Protein AF-A0A323UMF1-F1 (afdb_monomer_lite)

Sequence (231 aa):
MTLTTDDLKVIEGSVRVADLRLAHALGIGKPIEIRKLIHRHRAELANYGQLVGAPAPGKRAVAAEFWLNEQQALVMCVLANCPGSAATHRELTDLFAQHRIALLRECRLIFGRRAAAKLWRQLGLPAVVEDEPAARASRAAPASSDQVKHFLAVSTVRRPGAQVQSSVLYAAYRAWCESTSADVVLTQTMFSLVVANLGFTKRCSSVMFWTGLTLVNHLAAVPTGEAGRLL

Structure (mmCIF, N/CA/C/O backbone):
data_AF-A0A323UMF1-F1
#
_entry.id   AF-A0A323UMF1-F1
#
loop_
_atom_site.group_PDB
_atom_site.id
_atom_site.type_symbol
_atom_site.label_atom_id
_atom_site.label_alt_id
_atom_site.label_comp_id
_atom_site.label_asym_id
_atom_site.label_entity_id
_atom_site.label_seq_id
_atom_site.pdbx_PDB_ins_code
_atom_site.Cartn_x
_atom_site.Cartn_y
_atom_site.Cartn_z
_atom_site.occupancy
_atom_site.B_iso_or_equiv
_atom_site.auth_seq_id
_atom_site.auth_comp_id
_atom_site.auth_asym_id
_atom_site.auth_atom_id
_atom_site.pdbx_PDB_model_num
ATOM 1 N N . MET A 1 1 ? 17.640 10.206 -10.339 1.00 62.06 1 MET A N 1
ATOM 2 C CA . MET A 1 1 ? 16.381 10.919 -10.029 1.00 62.06 1 MET A CA 1
ATOM 3 C C . MET A 1 1 ? 15.376 9.860 -9.622 1.00 62.06 1 MET A C 1
ATOM 5 O O . MET A 1 1 ? 15.258 8.889 -10.357 1.00 62.06 1 MET A O 1
ATOM 9 N N . THR A 1 2 ? 14.752 10.017 -8.460 1.00 84.88 2 THR A N 1
ATOM 10 C CA . THR A 1 2 ? 13.895 9.005 -7.820 1.00 84.88 2 THR A CA 1
ATOM 11 C C . THR A 1 2 ? 12.473 9.061 -8.379 1.00 84.88 2 THR A C 1
ATOM 13 O O . THR A 1 2 ? 11.988 10.151 -8.686 1.00 84.88 2 THR A O 1
ATOM 16 N N . LEU A 1 3 ? 11.827 7.903 -8.528 1.00 91.06 3 LEU A N 1
ATOM 17 C CA . LEU A 1 3 ? 10.421 7.811 -8.942 1.00 91.06 3 LEU A CA 1
ATOM 18 C C . LEU A 1 3 ? 9.485 8.243 -7.801 1.00 91.06 3 LEU A C 1
ATOM 20 O O . LEU A 1 3 ? 9.725 7.903 -6.641 1.00 91.06 3 LEU A O 1
ATOM 24 N N . THR A 1 4 ? 8.406 8.960 -8.120 1.00 91.75 4 THR A N 1
ATOM 25 C CA . THR A 1 4 ? 7.406 9.413 -7.133 1.00 91.75 4 THR A CA 1
ATOM 26 C C . THR A 1 4 ? 5.990 8.992 -7.520 1.00 91.75 4 THR A C 1
ATOM 28 O O . THR A 1 4 ? 5.747 8.478 -8.610 1.00 91.75 4 THR A O 1
ATOM 31 N N . THR A 1 5 ? 5.018 9.196 -6.625 1.00 88.56 5 THR A N 1
ATOM 32 C CA . THR A 1 5 ? 3.606 8.855 -6.884 1.00 88.56 5 THR A CA 1
ATOM 33 C C . THR A 1 5 ? 3.010 9.617 -8.061 1.00 88.56 5 THR A C 1
ATOM 35 O O . THR A 1 5 ? 2.087 9.106 -8.686 1.00 88.56 5 THR A O 1
ATOM 38 N N . ASP A 1 6 ? 3.565 10.780 -8.401 1.00 89.12 6 ASP A N 1
ATOM 39 C CA . ASP A 1 6 ? 3.129 11.595 -9.541 1.00 89.12 6 ASP A CA 1
ATOM 40 C C . ASP A 1 6 ? 3.546 10.983 -10.889 1.00 89.12 6 ASP A C 1
ATOM 42 O O . ASP A 1 6 ? 2.966 11.297 -11.928 1.00 89.12 6 ASP A O 1
ATOM 46 N N . ASP A 1 7 ? 4.522 10.067 -10.877 1.00 91.25 7 ASP A N 1
ATOM 47 C CA . ASP A 1 7 ? 4.9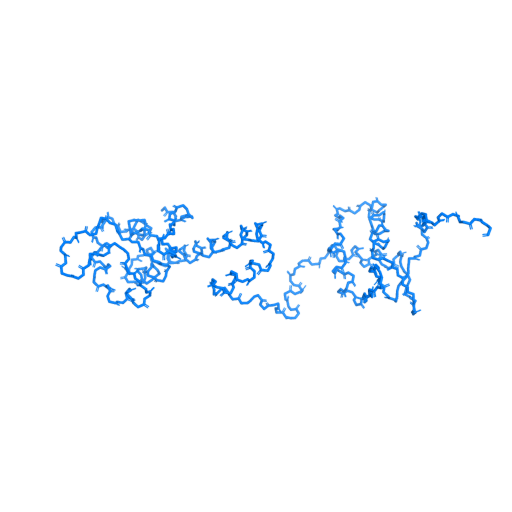33 9.296 -12.054 1.00 91.25 7 ASP A CA 1
ATOM 48 C C . ASP A 1 7 ? 3.964 8.139 -12.373 1.00 91.25 7 ASP A C 1
ATOM 50 O O . ASP A 1 7 ? 4.101 7.478 -13.409 1.00 91.25 7 ASP A O 1
ATOM 54 N N . LEU A 1 8 ? 2.985 7.880 -11.497 1.00 92.38 8 LEU A N 1
ATOM 55 C CA . LEU A 1 8 ? 1.991 6.826 -11.663 1.00 92.38 8 LEU A CA 1
ATOM 56 C C . LEU A 1 8 ? 0.686 7.367 -12.251 1.00 92.38 8 LEU A C 1
ATOM 58 O O . LEU A 1 8 ? 0.181 8.417 -11.858 1.00 92.38 8 LEU A O 1
ATOM 62 N N . LYS A 1 9 ? 0.074 6.595 -13.152 1.00 90.38 9 LYS A N 1
ATOM 63 C CA . LYS A 1 9 ? -1.266 6.870 -13.684 1.00 90.38 9 LYS A CA 1
ATOM 64 C C . LYS A 1 9 ? -2.147 5.637 -13.643 1.00 90.38 9 LYS A C 1
ATOM 66 O O . LYS A 1 9 ? -1.690 4.525 -13.890 1.00 90.38 9 LYS A O 1
ATOM 71 N N . VAL A 1 10 ? -3.435 5.845 -13.387 1.00 87.19 10 VAL A N 1
ATOM 72 C CA . VAL A 1 10 ? -4.446 4.795 -13.529 1.00 87.19 10 VAL A CA 1
ATOM 73 C C . VAL A 1 10 ? -4.899 4.758 -14.984 1.00 87.19 10 VAL A C 1
ATOM 75 O O . VAL A 1 10 ? -5.486 5.716 -15.480 1.00 87.19 10 VAL A O 1
ATOM 78 N N . ILE A 1 11 ? -4.622 3.653 -15.673 1.00 85.00 11 ILE A N 1
ATOM 79 C CA . ILE A 1 11 ? -5.006 3.429 -17.070 1.00 85.00 11 ILE A CA 1
ATOM 80 C C . ILE A 1 11 ? -5.625 2.038 -17.172 1.00 85.00 11 ILE A C 1
ATOM 82 O O . ILE A 1 11 ? -5.022 1.052 -16.742 1.00 85.00 11 ILE A O 1
ATOM 86 N N . GLU A 1 12 ? -6.838 1.969 -17.728 1.00 82.56 12 GLU A N 1
ATOM 87 C CA . GLU A 1 12 ? -7.623 0.728 -17.840 1.00 82.56 12 GLU A CA 1
ATOM 88 C C . GLU A 1 12 ? -7.758 -0.001 -16.485 1.00 82.56 12 GLU A C 1
ATOM 90 O O . GLU A 1 12 ? -7.605 -1.214 -16.377 1.00 82.56 12 GLU A O 1
ATOM 95 N N . GLY A 1 13 ? -7.984 0.765 -15.411 1.00 79.31 13 GLY A N 1
ATOM 96 C CA . GLY A 1 13 ? -8.174 0.230 -14.057 1.00 79.31 13 GLY A CA 1
ATOM 97 C C . GLY A 1 13 ? -6.904 -0.284 -13.370 1.00 79.31 13 GLY A C 1
ATOM 98 O O . GLY A 1 13 ? -6.987 -0.771 -12.247 1.00 79.31 13 GLY A O 1
ATOM 99 N N . SER A 1 14 ? -5.734 -0.157 -14.002 1.00 86.50 14 SER A N 1
ATOM 100 C CA . SER A 1 14 ? -4.443 -0.544 -13.426 1.00 86.50 14 SER A CA 1
ATOM 101 C C . SER A 1 14 ? -3.540 0.667 -13.237 1.00 86.50 14 SER A C 1
ATOM 103 O O . SER A 1 14 ? -3.479 1.548 -14.093 1.00 86.50 14 SER A O 1
ATOM 105 N N . VAL A 1 15 ? -2.807 0.696 -12.128 1.00 91.94 15 VAL A N 1
ATOM 106 C CA . VAL A 1 15 ? -1.765 1.699 -11.878 1.00 91.94 15 VAL A CA 1
ATOM 107 C C . VAL A 1 15 ? -0.552 1.357 -12.738 1.00 91.94 15 VAL A C 1
ATOM 109 O O . VAL A 1 15 ? -0.133 0.198 -12.785 1.00 91.94 15 VAL A O 1
ATOM 112 N N . ARG A 1 16 ? -0.011 2.346 -13.448 1.00 94.88 16 ARG A N 1
ATOM 113 C CA . ARG A 1 16 ? 1.064 2.166 -14.424 1.00 94.88 16 ARG A CA 1
ATOM 114 C C . ARG A 1 16 ? 2.083 3.295 -14.367 1.00 94.88 16 ARG A C 1
ATOM 116 O O . ARG A 1 16 ? 1.733 4.426 -14.045 1.00 94.88 16 ARG A O 1
ATOM 123 N N . VAL A 1 17 ? 3.316 2.983 -14.750 1.00 95.69 17 VAL A N 1
ATOM 124 C CA . VAL A 1 17 ? 4.426 3.927 -14.931 1.00 95.69 17 VAL A CA 1
ATOM 125 C C . VAL A 1 17 ? 4.804 4.012 -16.412 1.00 95.69 17 VAL A C 1
ATOM 127 O O . VAL A 1 17 ? 4.742 3.013 -17.136 1.00 95.69 17 VAL A O 1
ATOM 130 N N . ALA A 1 18 ? 5.181 5.203 -16.871 1.00 94.00 18 ALA A N 1
ATOM 131 C CA . ALA A 1 18 ? 5.648 5.417 -18.238 1.00 94.00 18 ALA A CA 1
ATOM 132 C C . ALA A 1 18 ? 7.025 4.774 -18.476 1.00 94.00 18 ALA A C 1
ATOM 134 O O . ALA A 1 18 ? 7.923 4.866 -17.632 1.00 94.00 18 ALA A O 1
ATOM 135 N N . ASP A 1 19 ? 7.228 4.196 -19.662 1.00 94.31 19 ASP A N 1
ATOM 136 C CA . ASP A 1 19 ? 8.509 3.612 -20.071 1.00 94.31 19 ASP A CA 1
ATOM 137 C C . ASP A 1 19 ? 9.658 4.617 -19.986 1.00 94.31 19 ASP A C 1
ATOM 139 O O . ASP A 1 19 ? 10.724 4.289 -19.483 1.00 94.31 19 ASP A O 1
ATOM 143 N N . LEU A 1 20 ? 9.456 5.865 -20.402 1.00 92.50 20 LEU A N 1
ATOM 144 C CA . LEU A 1 20 ? 10.524 6.868 -20.363 1.00 92.50 20 LEU A CA 1
ATOM 145 C C . LEU A 1 20 ? 10.936 7.255 -18.938 1.00 92.50 20 LEU A C 1
ATOM 147 O O . LEU A 1 20 ? 12.115 7.511 -18.686 1.00 92.50 20 LEU A O 1
ATOM 151 N N . ARG A 1 21 ? 9.990 7.258 -17.992 1.00 94.38 21 ARG A N 1
ATOM 152 C CA . ARG A 1 21 ? 10.292 7.496 -16.573 1.00 94.38 21 ARG A CA 1
ATOM 153 C C . ARG A 1 21 ? 11.066 6.324 -15.984 1.00 94.38 21 ARG A C 1
ATOM 155 O O . ARG A 1 21 ? 12.082 6.540 -15.324 1.00 94.38 21 ARG A O 1
ATOM 162 N N . LEU A 1 22 ? 10.661 5.099 -16.318 1.00 94.94 22 LEU A N 1
ATOM 163 C CA . LEU A 1 22 ? 11.396 3.893 -15.949 1.00 94.94 22 LEU A CA 1
ATOM 164 C C . LEU A 1 22 ? 12.813 3.874 -16.547 1.00 94.94 22 LEU A C 1
ATOM 166 O O . LEU A 1 22 ? 13.775 3.599 -15.838 1.00 94.94 22 LEU A O 1
ATOM 170 N N . ALA A 1 23 ? 12.966 4.221 -17.826 1.00 93.88 23 ALA A N 1
ATOM 171 C CA . ALA A 1 23 ? 14.261 4.290 -18.502 1.00 93.88 23 ALA A CA 1
ATOM 172 C C . ALA A 1 23 ? 15.212 5.267 -17.814 1.00 93.88 23 ALA A C 1
ATOM 174 O O . ALA A 1 23 ? 16.368 4.932 -17.566 1.00 93.88 23 ALA A O 1
ATOM 175 N N . HIS A 1 24 ? 14.711 6.452 -17.467 1.00 92.94 24 HIS A N 1
ATOM 176 C CA . HIS A 1 24 ? 15.490 7.446 -16.745 1.00 92.94 24 HIS A CA 1
ATOM 177 C C . HIS A 1 24 ? 15.933 6.930 -15.367 1.00 92.94 24 HIS A C 1
ATOM 179 O O . HIS A 1 24 ? 17.090 7.113 -14.992 1.00 92.94 24 HIS A O 1
ATOM 185 N N . ALA A 1 25 ? 15.047 6.252 -14.628 1.00 93.38 25 ALA A N 1
ATOM 186 C CA . ALA A 1 25 ? 15.379 5.650 -13.334 1.00 93.38 25 ALA A CA 1
ATOM 187 C C . ALA A 1 25 ? 16.432 4.531 -13.457 1.00 93.38 25 ALA A C 1
ATOM 189 O O . ALA A 1 25 ? 17.336 4.447 -12.631 1.00 93.38 25 ALA A O 1
ATOM 190 N N . LEU A 1 26 ? 16.370 3.736 -14.530 1.00 93.38 26 LEU A N 1
ATOM 191 C CA . LEU A 1 26 ? 17.347 2.690 -14.855 1.00 93.38 26 LEU A CA 1
ATOM 192 C C . LEU A 1 26 ? 18.679 3.233 -15.408 1.00 93.38 26 LEU A C 1
ATOM 194 O O . LEU A 1 26 ? 19.610 2.459 -15.630 1.00 93.38 26 LEU A O 1
ATOM 198 N N . GLY A 1 27 ? 18.787 4.539 -15.674 1.00 92.50 27 GLY A N 1
ATOM 199 C CA . GLY A 1 27 ? 19.967 5.139 -16.305 1.00 92.50 27 GLY A CA 1
ATOM 200 C C . GLY A 1 27 ? 20.109 4.820 -17.800 1.00 92.50 27 GLY A C 1
ATOM 201 O O . GLY A 1 27 ? 21.198 4.927 -18.362 1.00 92.50 27 GLY A O 1
ATOM 202 N N . ILE A 1 28 ? 19.023 4.424 -18.467 1.00 90.94 28 ILE A N 1
ATOM 203 C CA . ILE A 1 28 ? 19.000 4.173 -19.910 1.00 90.94 28 ILE A CA 1
ATOM 204 C C . ILE A 1 28 ? 18.953 5.520 -20.638 1.00 90.94 28 ILE A C 1
ATOM 206 O O . ILE A 1 28 ? 17.940 6.215 -20.635 1.00 90.94 28 ILE A O 1
ATOM 210 N N . GLY A 1 29 ? 20.056 5.883 -21.296 1.00 83.94 29 GLY A N 1
ATOM 211 C CA . GLY A 1 29 ? 20.216 7.214 -21.891 1.00 83.94 29 GLY A CA 1
ATOM 212 C C . GLY A 1 29 ? 19.370 7.492 -23.139 1.00 83.94 29 GLY A C 1
ATOM 213 O O . GLY A 1 29 ? 19.082 8.649 -23.432 1.00 83.94 29 GLY A O 1
ATOM 214 N N . LYS A 1 30 ? 18.962 6.465 -23.898 1.00 87.94 30 LYS A N 1
ATOM 215 C CA . LYS A 1 30 ? 18.187 6.636 -25.140 1.00 87.94 30 LYS A CA 1
ATOM 216 C C . LYS A 1 30 ? 16.803 5.984 -25.018 1.00 87.94 30 LYS A C 1
ATOM 218 O O . LYS A 1 30 ? 16.746 4.768 -24.837 1.00 87.94 30 LYS A O 1
ATOM 223 N N . PRO A 1 31 ? 15.697 6.724 -25.244 1.00 85.88 31 PRO A N 1
ATOM 224 C CA . PRO A 1 31 ? 14.326 6.194 -25.233 1.00 85.88 31 PRO A CA 1
ATOM 225 C C . PRO A 1 31 ? 14.110 4.925 -26.065 1.00 85.88 31 PRO A C 1
ATOM 227 O O . PRO A 1 31 ? 13.334 4.045 -25.703 1.00 85.88 31 PRO A O 1
ATOM 230 N N . ILE A 1 32 ? 14.811 4.807 -27.194 1.00 88.31 32 ILE A N 1
ATOM 231 C CA . ILE A 1 32 ? 14.663 3.658 -28.088 1.00 88.31 32 ILE A CA 1
ATOM 232 C C . ILE A 1 32 ? 15.145 2.347 -27.456 1.00 88.31 32 ILE A C 1
ATOM 234 O O . ILE A 1 32 ? 14.627 1.289 -27.800 1.00 88.31 32 ILE A O 1
ATOM 238 N N . GLU A 1 33 ? 16.100 2.396 -26.526 1.00 91.88 33 GLU A N 1
ATOM 239 C CA . GLU A 1 33 ? 16.682 1.196 -25.920 1.00 91.88 33 GLU A CA 1
ATOM 240 C C . GLU A 1 33 ? 15.690 0.504 -24.983 1.00 91.88 33 GLU A C 1
ATOM 242 O O . GLU A 1 33 ? 15.499 -0.708 -25.092 1.00 91.88 33 GLU A O 1
ATOM 247 N N . ILE A 1 34 ? 14.952 1.260 -24.156 1.00 92.31 34 ILE A N 1
ATOM 248 C CA . ILE A 1 34 ? 13.894 0.649 -23.339 1.00 92.31 34 ILE A CA 1
ATOM 249 C C . ILE A 1 34 ? 12.766 0.087 -24.207 1.00 92.31 34 ILE A C 1
ATOM 251 O O . ILE A 1 34 ? 12.255 -0.994 -23.933 1.00 92.31 34 ILE A O 1
ATOM 255 N N . ARG A 1 35 ? 12.415 0.759 -25.307 1.00 92.31 35 ARG A N 1
ATOM 256 C CA . ARG A 1 35 ? 11.352 0.288 -26.207 1.00 92.31 35 ARG A CA 1
ATOM 257 C C . ARG A 1 35 ? 11.755 -0.973 -26.954 1.00 92.31 35 ARG A C 1
ATOM 259 O O . ARG A 1 35 ? 10.944 -1.886 -27.071 1.00 92.31 35 ARG A O 1
ATOM 266 N N . LYS A 1 36 ? 13.007 -1.067 -27.415 1.00 92.12 36 LYS A N 1
ATOM 267 C CA . LYS A 1 36 ? 13.563 -2.310 -27.972 1.00 92.12 36 LYS A CA 1
ATOM 268 C C . LYS A 1 36 ? 13.471 -3.447 -26.959 1.00 92.12 36 LYS A C 1
ATOM 270 O O . LYS A 1 36 ? 13.072 -4.546 -27.335 1.00 92.12 36 LYS A O 1
ATOM 275 N N . LEU A 1 37 ? 13.796 -3.179 -25.695 1.00 93.94 37 LEU A N 1
ATOM 276 C CA . LEU A 1 37 ? 13.719 -4.170 -24.626 1.00 93.94 37 LEU A CA 1
ATOM 277 C C . LEU A 1 37 ? 12.267 -4.618 -24.370 1.00 93.94 37 LEU A C 1
ATOM 279 O O . LEU A 1 37 ? 11.998 -5.817 -24.365 1.00 93.94 37 LEU A O 1
ATOM 283 N N . ILE A 1 38 ? 11.317 -3.680 -24.286 1.00 93.75 38 ILE A N 1
ATOM 284 C CA . ILE A 1 38 ? 9.876 -3.975 -24.164 1.00 93.75 38 ILE A CA 1
ATOM 285 C C . ILE A 1 38 ? 9.392 -4.822 -25.346 1.00 93.75 38 ILE A C 1
ATOM 287 O O . ILE A 1 38 ? 8.693 -5.815 -25.159 1.00 93.75 38 ILE A O 1
ATOM 291 N N . HIS A 1 39 ? 9.767 -4.459 -26.574 1.00 92.12 39 HIS A N 1
ATOM 292 C CA . HIS A 1 39 ? 9.386 -5.216 -27.763 1.00 92.12 39 HIS A CA 1
ATOM 293 C C . HIS A 1 39 ? 9.976 -6.627 -27.765 1.00 92.12 39 HIS A C 1
ATOM 295 O O . HIS A 1 39 ? 9.255 -7.580 -28.062 1.00 92.12 39 HIS A O 1
ATOM 301 N N . ARG A 1 40 ? 11.255 -6.768 -27.398 1.00 94.31 40 ARG A N 1
ATOM 302 C CA . ARG A 1 40 ? 11.951 -8.057 -27.305 1.00 94.31 40 ARG A CA 1
ATOM 303 C C . ARG A 1 40 ? 11.275 -9.000 -26.310 1.00 94.31 40 ARG A C 1
ATOM 305 O O . ARG A 1 40 ? 11.163 -10.186 -26.596 1.00 94.31 40 ARG A O 1
ATOM 312 N N . HIS A 1 41 ? 10.790 -8.471 -25.189 1.00 95.06 41 HIS A N 1
ATOM 313 C CA . HIS A 1 41 ? 10.172 -9.246 -24.108 1.00 95.06 41 HIS A CA 1
ATOM 314 C C . HIS A 1 41 ? 8.644 -9.119 -24.057 1.00 95.06 41 HIS A C 1
ATOM 316 O O . HIS A 1 41 ? 8.014 -9.431 -23.050 1.00 95.06 41 HIS A O 1
ATOM 322 N N . ARG A 1 42 ? 8.003 -8.705 -25.158 1.00 92.19 42 ARG A N 1
ATOM 323 C CA . ARG A 1 42 ? 6.552 -8.460 -25.196 1.00 92.19 42 ARG A CA 1
ATOM 324 C C . ARG A 1 42 ? 5.720 -9.673 -24.775 1.00 92.19 42 ARG A C 1
ATOM 326 O O . ARG A 1 42 ? 4.704 -9.497 -24.110 1.00 92.19 42 ARG A O 1
ATOM 333 N N . ALA A 1 43 ? 6.126 -10.874 -25.186 1.00 91.62 43 ALA A N 1
ATOM 334 C CA . ALA A 1 43 ? 5.421 -12.109 -24.843 1.00 91.62 43 ALA A CA 1
ATOM 335 C C . ALA A 1 43 ? 5.441 -12.374 -23.329 1.00 91.62 43 ALA A C 1
ATOM 337 O O . ALA A 1 43 ? 4.418 -12.726 -22.756 1.00 91.62 43 ALA A O 1
ATOM 338 N N . GLU A 1 44 ? 6.578 -12.132 -22.678 1.00 94.75 44 GLU A N 1
ATOM 339 C CA . GLU A 1 44 ? 6.734 -12.267 -21.230 1.00 94.75 44 GLU A CA 1
ATOM 340 C C . GLU A 1 44 ? 5.917 -11.209 -20.479 1.00 94.75 44 GLU A C 1
ATOM 342 O O . GLU A 1 44 ? 5.153 -11.538 -19.576 1.00 94.75 44 GLU A O 1
ATOM 347 N N . LEU A 1 45 ? 5.984 -9.946 -20.913 1.00 94.12 45 LEU A N 1
ATOM 348 C CA . LEU A 1 45 ? 5.225 -8.846 -20.308 1.00 94.12 45 LEU A CA 1
ATOM 349 C C . LEU A 1 45 ? 3.703 -9.041 -20.402 1.00 94.12 45 LEU A C 1
ATOM 351 O O . LEU A 1 45 ? 2.970 -8.581 -19.524 1.00 94.12 45 LEU A O 1
ATOM 355 N N . ALA A 1 46 ? 3.226 -9.721 -21.448 1.00 91.38 46 ALA A N 1
ATOM 356 C CA . ALA A 1 46 ? 1.809 -10.024 -21.635 1.00 91.38 46 ALA A CA 1
ATOM 357 C C . ALA A 1 46 ? 1.262 -11.023 -20.598 1.00 91.38 46 ALA A C 1
ATOM 359 O O . ALA A 1 46 ? 0.065 -10.993 -20.311 1.00 91.38 46 ALA A O 1
ATOM 360 N N . ASN A 1 47 ? 2.118 -11.849 -19.980 1.00 94.44 47 ASN A N 1
ATOM 361 C CA . ASN A 1 47 ? 1.713 -12.763 -18.902 1.00 94.44 47 ASN A CA 1
ATOM 362 C C . ASN A 1 47 ? 1.252 -12.017 -17.640 1.00 94.44 47 ASN A C 1
ATOM 364 O O . ASN A 1 47 ? 0.519 -12.570 -16.826 1.00 94.44 47 ASN A O 1
ATOM 368 N N . TYR A 1 48 ? 1.646 -10.750 -17.498 1.00 93.00 48 TYR A N 1
ATOM 369 C CA . TYR A 1 48 ? 1.284 -9.878 -16.380 1.00 93.00 48 TYR A CA 1
ATOM 370 C C . TYR A 1 48 ? 0.132 -8.921 -16.721 1.00 93.00 48 TYR A C 1
ATOM 372 O O . TYR A 1 48 ? -0.120 -7.956 -16.001 1.00 93.00 48 TYR A O 1
ATOM 380 N N . GLY A 1 49 ? -0.560 -9.154 -17.840 1.00 89.56 49 GLY A N 1
ATOM 381 C CA . GLY A 1 49 ? -1.703 -8.367 -18.297 1.00 89.56 49 GLY A CA 1
ATOM 382 C C . GLY A 1 49 ? -1.438 -7.574 -19.577 1.00 89.56 49 GLY A C 1
ATOM 383 O O . GLY A 1 49 ? -0.374 -7.641 -20.192 1.00 89.56 49 GLY A O 1
ATOM 384 N N . GLN A 1 50 ? -2.440 -6.800 -19.999 1.00 87.50 50 GLN A N 1
ATOM 385 C CA . GLN A 1 50 ? -2.393 -6.046 -21.252 1.00 87.50 50 GLN A CA 1
ATOM 386 C C . GLN A 1 50 ? -1.258 -5.009 -21.247 1.00 87.50 50 GLN A C 1
ATOM 388 O O . GLN A 1 50 ? -1.156 -4.169 -20.343 1.00 87.50 50 GLN A O 1
ATOM 393 N N . LEU A 1 51 ? -0.415 -5.057 -22.282 1.00 88.25 51 LEU A N 1
ATOM 394 C CA . LEU A 1 51 ? 0.638 -4.074 -22.527 1.00 88.25 51 LEU A CA 1
ATOM 395 C C . LEU A 1 51 ? 0.045 -2.841 -23.221 1.00 88.25 51 LEU A C 1
ATOM 397 O O . LEU A 1 51 ? -0.267 -2.877 -24.414 1.00 88.25 51 LEU A O 1
ATOM 401 N N . VAL A 1 52 ? -0.093 -1.749 -22.473 1.00 87.69 52 VAL A N 1
ATOM 402 C CA . VAL A 1 52 ? -0.660 -0.490 -22.971 1.00 87.69 52 VAL A CA 1
ATOM 403 C C . VAL A 1 52 ? 0.400 0.301 -23.734 1.00 87.69 52 VAL A C 1
ATOM 405 O O . VAL A 1 52 ? 1.545 0.415 -23.298 1.00 87.69 52 V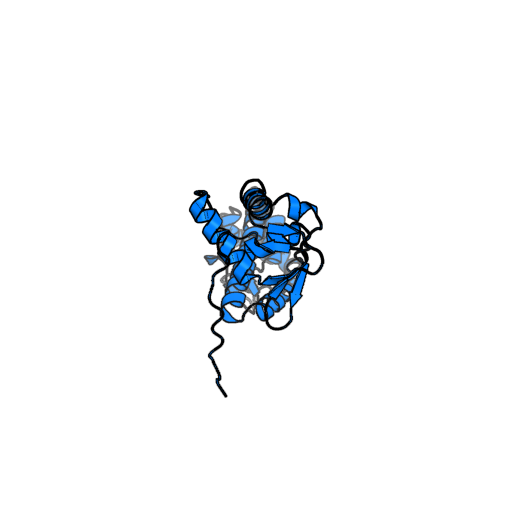AL A O 1
ATOM 408 N N . GLY A 1 53 ? 0.004 0.844 -24.886 1.00 79.94 53 GLY A N 1
ATOM 409 C CA . GLY A 1 53 ? 0.886 1.547 -25.820 1.00 79.94 53 GLY A CA 1
ATOM 410 C C . GLY A 1 53 ? 1.326 0.690 -27.007 1.00 79.94 53 GLY A C 1
ATOM 411 O O . GLY A 1 53 ? 1.741 1.235 -28.022 1.00 79.94 53 GLY A O 1
ATOM 412 N N . ALA A 1 54 ? 1.169 -0.637 -26.958 1.00 63.31 54 ALA A N 1
ATOM 413 C CA . ALA A 1 54 ? 1.480 -1.487 -28.106 1.00 63.31 54 ALA A CA 1
ATOM 414 C C . ALA A 1 54 ? 0.453 -1.298 -29.246 1.00 63.31 54 ALA A C 1
ATOM 416 O O . ALA A 1 54 ? -0.751 -1.295 -28.976 1.00 63.31 54 ALA A O 1
ATOM 417 N N . PRO A 1 55 ? 0.879 -1.207 -30.522 1.00 61.22 55 PRO A N 1
ATOM 418 C CA . PRO A 1 55 ? -0.055 -1.267 -31.641 1.00 61.22 55 PRO A CA 1
ATOM 419 C C . PRO A 1 55 ? -0.827 -2.592 -31.641 1.00 61.22 55 PRO A C 1
ATOM 421 O O . PRO A 1 55 ? -0.298 -3.643 -31.262 1.00 61.22 55 PRO A O 1
ATOM 424 N N . ALA A 1 56 ? -2.074 -2.547 -32.117 1.00 56.41 56 ALA A N 1
ATOM 425 C CA . ALA A 1 56 ? -2.858 -3.751 -32.368 1.00 56.41 56 ALA A CA 1
ATOM 426 C C . ALA A 1 56 ? -2.147 -4.664 -33.395 1.00 56.41 56 ALA A C 1
ATOM 428 O O . ALA A 1 56 ? -1.457 -4.150 -34.285 1.00 56.41 56 ALA A O 1
ATOM 429 N N . PRO A 1 57 ? -2.319 -6.000 -33.316 1.00 51.28 57 PRO A N 1
ATOM 430 C CA . PRO A 1 57 ? -1.756 -6.929 -34.294 1.00 51.28 57 PRO A CA 1
ATOM 431 C C . PRO A 1 57 ? -2.104 -6.509 -35.732 1.00 51.28 57 PRO A C 1
ATOM 433 O O . PRO A 1 57 ? -3.256 -6.206 -36.028 1.00 51.28 57 PRO A O 1
ATOM 436 N N . GLY A 1 58 ? -1.105 -6.449 -36.618 1.00 54.41 58 GLY A N 1
ATOM 437 C CA . GLY A 1 58 ? -1.288 -6.054 -38.023 1.00 54.41 58 GLY A CA 1
ATOM 438 C C . GLY A 1 58 ? -1.276 -4.544 -38.304 1.00 54.41 58 GLY A C 1
ATOM 439 O O . GLY A 1 58 ? -1.278 -4.156 -39.470 1.00 54.41 58 GLY A O 1
ATOM 440 N N . LYS A 1 59 ? -1.202 -3.674 -37.285 1.00 54.16 59 LYS A N 1
ATOM 441 C CA . LYS A 1 59 ? -1.015 -2.226 -37.477 1.00 54.16 59 LYS A CA 1
ATOM 442 C C . LYS A 1 59 ? 0.441 -1.821 -37.232 1.00 54.16 59 LYS A C 1
ATOM 444 O O . LYS A 1 59 ? 1.012 -2.121 -36.187 1.00 54.16 59 LYS A O 1
ATOM 449 N N . ARG A 1 60 ? 1.038 -1.072 -38.167 1.00 54.69 60 ARG A N 1
ATOM 450 C CA . ARG A 1 60 ? 2.264 -0.303 -37.899 1.00 54.69 60 ARG A CA 1
ATOM 451 C C . ARG A 1 60 ? 1.870 0.975 -37.163 1.00 54.69 60 ARG A C 1
ATOM 453 O O . ARG A 1 60 ? 1.414 1.925 -37.785 1.00 54.69 60 ARG A O 1
ATOM 460 N N . ALA A 1 61 ? 2.067 1.004 -35.853 1.00 55.47 61 ALA A N 1
ATOM 461 C CA . ALA A 1 61 ? 2.227 2.258 -35.131 1.00 55.47 61 ALA A CA 1
ATOM 462 C C . ALA A 1 61 ? 3.458 2.140 -34.238 1.00 55.47 61 ALA A C 1
ATOM 464 O O . ALA A 1 61 ? 3.661 1.121 -33.577 1.00 55.47 61 ALA A O 1
ATOM 465 N N . VAL A 1 62 ? 4.291 3.175 -34.233 1.00 55.75 62 VAL A N 1
ATOM 466 C CA . VAL A 1 62 ? 5.283 3.337 -33.175 1.00 55.75 62 VAL A CA 1
ATOM 467 C C . VAL A 1 62 ? 4.489 3.790 -31.959 1.00 55.75 62 VAL A C 1
ATOM 469 O O . VAL A 1 62 ? 3.859 4.844 -32.007 1.00 55.75 62 VAL A O 1
ATOM 472 N N . ALA A 1 63 ? 4.458 2.980 -30.904 1.00 59.38 63 ALA A N 1
ATOM 473 C CA . ALA A 1 63 ? 3.927 3.407 -29.617 1.00 59.38 63 ALA A CA 1
ATOM 474 C C . ALA A 1 63 ? 4.544 4.767 -29.259 1.00 59.38 63 ALA A C 1
ATOM 476 O O . ALA A 1 63 ? 5.771 4.871 -29.155 1.00 59.38 63 ALA A O 1
ATOM 477 N N . ALA A 1 64 ? 3.723 5.810 -29.106 1.00 67.56 64 ALA A N 1
ATOM 478 C CA . ALA A 1 64 ? 4.228 7.111 -28.672 1.00 67.56 64 ALA A CA 1
ATOM 479 C C . ALA A 1 64 ? 4.839 7.003 -27.266 1.00 67.56 64 ALA A C 1
ATOM 481 O O . ALA A 1 64 ? 5.846 7.652 -26.985 1.00 67.56 64 ALA A O 1
ATOM 482 N N . GLU A 1 65 ? 4.280 6.119 -26.433 1.00 84.62 65 GLU A N 1
ATOM 483 C CA . GLU A 1 65 ? 4.670 5.853 -25.051 1.00 84.62 65 GLU A CA 1
ATOM 484 C C . GLU A 1 65 ? 4.115 4.487 -24.611 1.00 84.62 65 GLU A C 1
ATOM 486 O O . GLU A 1 65 ? 3.002 4.119 -25.005 1.00 84.62 65 GLU A O 1
ATOM 491 N N . PHE A 1 66 ? 4.872 3.731 -23.812 1.00 92.38 66 PHE A N 1
ATOM 492 C CA . PHE A 1 66 ? 4.381 2.503 -23.175 1.00 92.38 66 PHE A CA 1
ATOM 493 C C . PHE A 1 66 ? 4.052 2.764 -21.709 1.00 92.38 66 PHE A C 1
ATOM 495 O O . PHE A 1 66 ? 4.792 3.459 -21.016 1.00 92.38 66 PHE A O 1
ATOM 502 N N . TRP A 1 67 ? 2.978 2.141 -21.227 1.00 94.31 67 TRP A N 1
ATOM 503 C CA . TRP A 1 67 ? 2.548 2.234 -19.834 1.00 94.31 67 TRP A CA 1
ATOM 504 C C . TRP A 1 67 ? 2.563 0.849 -19.189 1.00 94.31 67 TRP A C 1
ATOM 506 O O . TRP A 1 67 ? 1.758 -0.028 -19.522 1.00 94.31 67 TRP A O 1
ATOM 516 N N . LEU A 1 68 ? 3.492 0.655 -18.259 1.00 95.69 68 LEU A N 1
ATOM 517 C CA . LEU A 1 68 ? 3.784 -0.629 -17.630 1.00 95.69 68 LEU A CA 1
ATOM 518 C C . LEU A 1 68 ? 3.116 -0.700 -16.261 1.00 95.69 68 LEU A C 1
ATOM 520 O O . LEU A 1 68 ? 3.247 0.230 -15.468 1.00 95.69 68 LEU A O 1
ATOM 524 N N . ASN A 1 69 ? 2.406 -1.790 -15.974 1.00 95.69 69 ASN A N 1
ATOM 525 C CA . ASN A 1 69 ? 1.946 -2.052 -14.608 1.00 95.69 69 ASN A CA 1
ATOM 526 C C . ASN A 1 69 ? 3.127 -2.427 -13.687 1.00 95.69 69 ASN A C 1
ATOM 528 O O . ASN A 1 69 ? 4.261 -2.551 -14.148 1.00 95.69 69 ASN A O 1
ATOM 532 N N . GLU A 1 70 ? 2.863 -2.609 -12.390 1.00 95.56 70 GLU A N 1
ATOM 533 C CA . GLU A 1 70 ? 3.892 -2.946 -11.393 1.00 95.56 70 GLU A CA 1
ATOM 534 C C . GLU A 1 70 ? 4.739 -4.152 -11.814 1.00 95.56 70 GLU A C 1
ATOM 536 O O . GLU A 1 70 ? 5.953 -4.040 -11.942 1.00 95.56 70 GLU A O 1
ATOM 541 N N . GLN A 1 71 ? 4.105 -5.290 -12.100 1.00 96.12 71 GLN A N 1
ATOM 542 C CA . GLN A 1 71 ? 4.812 -6.528 -12.433 1.00 96.12 71 GLN A CA 1
ATOM 543 C C . GLN A 1 71 ? 5.631 -6.393 -13.720 1.00 96.12 71 GLN A C 1
ATOM 545 O O . GLN A 1 71 ? 6.786 -6.808 -13.762 1.00 96.12 71 GLN A O 1
ATOM 550 N N . GLN A 1 72 ? 5.071 -5.747 -14.744 1.00 97.19 72 GLN A N 1
ATOM 551 C CA . GLN A 1 72 ? 5.776 -5.450 -15.989 1.00 97.19 72 GLN A CA 1
ATOM 552 C C . GLN A 1 72 ? 7.006 -4.570 -15.732 1.00 97.19 72 GLN A C 1
ATOM 554 O O . GLN A 1 72 ? 8.086 -4.883 -16.220 1.00 97.19 72 GLN A O 1
ATOM 559 N N . ALA A 1 73 ? 6.874 -3.499 -14.946 1.00 97.25 73 ALA A N 1
ATOM 560 C CA . ALA A 1 73 ? 7.982 -2.601 -14.629 1.00 97.25 73 ALA A CA 1
ATOM 561 C C . ALA A 1 73 ? 9.089 -3.303 -13.820 1.00 97.25 73 ALA A C 1
ATOM 563 O O . ALA A 1 73 ? 10.269 -3.119 -14.116 1.00 97.25 73 ALA A O 1
ATOM 564 N N . LEU A 1 74 ? 8.726 -4.151 -12.852 1.00 96.88 74 LEU A N 1
ATOM 565 C CA . LEU A 1 74 ? 9.686 -4.933 -12.065 1.00 96.88 74 LEU A CA 1
ATOM 566 C C . LEU A 1 74 ? 10.452 -5.941 -12.931 1.00 96.88 74 LEU A C 1
ATOM 568 O O . LEU A 1 74 ? 11.675 -6.035 -12.827 1.00 96.88 74 LEU A O 1
ATOM 572 N N . VAL A 1 75 ? 9.763 -6.637 -13.840 1.00 97.06 75 VAL A N 1
ATOM 573 C CA . VAL A 1 75 ? 10.401 -7.535 -14.815 1.00 97.06 75 VAL A CA 1
ATOM 574 C C . VAL A 1 75 ? 11.343 -6.759 -15.733 1.00 97.06 75 VAL A C 1
ATOM 576 O O . VAL A 1 75 ? 12.469 -7.192 -15.963 1.00 97.06 75 VAL A O 1
ATOM 579 N N . MET A 1 76 ? 10.951 -5.566 -16.186 1.00 96.25 76 MET A N 1
ATOM 580 C CA . MET A 1 76 ? 11.830 -4.709 -16.983 1.00 96.25 76 MET A CA 1
ATOM 581 C C . MET A 1 76 ? 13.108 -4.308 -16.238 1.00 96.25 76 MET A C 1
ATOM 583 O O . MET A 1 76 ? 14.161 -4.253 -16.871 1.00 96.25 76 MET A O 1
ATOM 587 N N . CYS A 1 77 ? 13.059 -4.082 -14.920 1.00 96.12 77 CYS A N 1
ATOM 588 C CA . CYS A 1 77 ? 14.271 -3.864 -14.126 1.00 96.12 77 CYS A CA 1
ATOM 589 C C . CYS A 1 77 ? 15.204 -5.078 -14.182 1.00 96.12 77 CYS A C 1
ATOM 591 O O . CYS A 1 77 ? 16.402 -4.917 -14.385 1.00 96.12 77 CYS A O 1
ATOM 593 N N . VAL A 1 78 ? 14.670 -6.294 -14.049 1.00 95.06 78 VAL A N 1
ATOM 594 C CA . VAL A 1 78 ? 15.475 -7.525 -14.121 1.00 95.06 78 VAL A CA 1
ATOM 595 C C . VAL A 1 78 ? 16.081 -7.705 -15.517 1.00 95.06 78 VAL A C 1
ATOM 597 O O . VAL A 1 78 ? 17.273 -7.974 -15.650 1.00 95.06 78 VAL A O 1
ATOM 600 N N . LEU A 1 79 ? 15.281 -7.504 -16.565 1.00 94.75 79 LEU A N 1
ATOM 601 C CA . LEU A 1 79 ? 15.692 -7.704 -17.955 1.00 94.75 79 LEU A CA 1
ATOM 602 C C . LEU A 1 79 ? 16.661 -6.635 -18.474 1.00 94.75 79 LEU A C 1
ATOM 604 O O . LEU A 1 79 ? 17.459 -6.920 -19.366 1.00 94.75 79 LEU A O 1
ATOM 608 N N . ALA A 1 80 ? 16.604 -5.411 -17.941 1.00 93.38 80 ALA A N 1
ATOM 609 C CA . ALA A 1 80 ? 17.505 -4.330 -18.337 1.00 93.38 80 ALA A CA 1
ATOM 610 C C . ALA A 1 80 ? 18.965 -4.620 -17.968 1.00 93.38 80 ALA A C 1
ATOM 612 O O . ALA A 1 80 ? 19.864 -4.131 -18.652 1.00 93.38 80 ALA A O 1
ATOM 613 N N . ASN A 1 81 ? 19.191 -5.418 -16.915 1.00 90.19 81 ASN A N 1
ATOM 614 C CA . ASN A 1 81 ? 20.507 -5.869 -16.462 1.00 90.19 81 ASN A CA 1
ATOM 615 C C . ASN A 1 81 ? 21.556 -4.737 -16.400 1.00 90.19 81 ASN A C 1
ATOM 617 O O . ASN A 1 81 ? 22.694 -4.880 -16.848 1.00 90.19 81 ASN A O 1
ATOM 621 N N . CYS A 1 82 ? 21.153 -3.575 -15.885 1.00 89.31 82 CYS A N 1
ATOM 622 C CA . CYS A 1 82 ? 22.022 -2.413 -15.707 1.00 89.31 82 CYS A CA 1
ATOM 623 C C . CYS A 1 82 ? 22.333 -2.173 -14.217 1.00 89.31 82 CYS A C 1
ATOM 625 O O . CYS A 1 82 ? 21.552 -2.604 -13.361 1.00 89.31 82 CYS A O 1
ATOM 627 N N . PRO A 1 83 ? 23.406 -1.432 -13.872 1.00 88.69 83 PRO A N 1
ATOM 628 C CA . PRO A 1 83 ? 23.771 -1.162 -12.476 1.00 88.69 83 PRO A CA 1
ATOM 629 C C . PRO A 1 83 ? 22.642 -0.550 -11.625 1.00 88.69 83 PRO A C 1
ATOM 631 O O . PRO A 1 83 ? 22.557 -0.821 -10.431 1.00 88.69 83 PRO A O 1
ATOM 634 N N . GLY A 1 84 ? 21.741 0.232 -12.237 1.00 87.31 84 GLY A N 1
ATOM 635 C CA . GLY A 1 84 ? 20.593 0.847 -11.558 1.00 87.31 84 GLY A CA 1
ATOM 636 C C . GLY A 1 84 ? 19.439 -0.111 -11.233 1.00 87.31 84 GLY A C 1
ATOM 637 O O . GLY A 1 84 ? 18.581 0.228 -10.424 1.00 87.31 84 GLY A O 1
ATOM 638 N N . SER A 1 85 ? 19.424 -1.321 -11.797 1.00 93.69 85 SER A N 1
ATOM 639 C CA . SER A 1 85 ? 18.256 -2.218 -11.784 1.00 93.69 85 SER A CA 1
ATOM 640 C C . SER A 1 85 ? 17.774 -2.577 -10.380 1.00 93.69 85 SER A C 1
ATOM 642 O O . SER A 1 85 ? 16.580 -2.512 -10.101 1.00 93.69 85 SER A O 1
ATOM 644 N N . ALA A 1 86 ? 18.692 -2.916 -9.470 1.00 93.00 86 ALA A N 1
ATOM 645 C CA . ALA A 1 86 ? 18.336 -3.302 -8.104 1.00 93.00 86 ALA A CA 1
ATOM 646 C C . ALA A 1 86 ? 17.782 -2.124 -7.285 1.00 93.00 86 ALA A C 1
ATOM 648 O O . ALA A 1 86 ? 16.880 -2.309 -6.465 1.00 93.00 86 ALA A O 1
ATOM 649 N N . ALA A 1 87 ? 18.310 -0.916 -7.506 1.00 93.25 87 ALA A N 1
ATOM 650 C CA . ALA A 1 87 ? 17.811 0.295 -6.863 1.00 93.25 87 ALA A CA 1
ATOM 651 C C . ALA A 1 87 ? 16.418 0.643 -7.400 1.00 93.25 87 ALA A C 1
ATOM 653 O O . ALA A 1 87 ? 15.474 0.743 -6.621 1.00 93.25 87 ALA A O 1
ATOM 654 N N . THR A 1 88 ? 16.257 0.697 -8.726 1.00 95.12 88 THR A N 1
ATOM 655 C CA . THR A 1 88 ? 14.974 1.000 -9.372 1.00 95.12 88 THR A CA 1
ATOM 656 C C . THR A 1 88 ? 13.896 -0.032 -9.045 1.00 95.12 88 THR A C 1
ATOM 658 O O . THR A 1 88 ? 12.751 0.334 -8.808 1.00 95.12 88 THR A O 1
ATOM 661 N N . HIS A 1 89 ? 14.236 -1.323 -8.977 1.00 96.00 89 HIS A N 1
ATOM 662 C CA . HIS A 1 89 ? 13.296 -2.370 -8.570 1.00 96.00 89 HIS A CA 1
ATOM 663 C C . HIS A 1 89 ? 12.748 -2.122 -7.157 1.00 96.00 89 HIS A C 1
ATOM 665 O O . HIS A 1 89 ? 11.547 -2.263 -6.911 1.00 96.00 89 HIS A O 1
ATOM 671 N N . ARG A 1 90 ? 13.624 -1.751 -6.218 1.00 94.62 90 ARG A N 1
ATOM 672 C CA . ARG A 1 90 ? 13.235 -1.448 -4.837 1.00 94.62 90 ARG A CA 1
ATOM 673 C C . ARG A 1 90 ? 12.360 -0.197 -4.780 1.00 94.62 90 ARG A C 1
ATOM 675 O O . ARG A 1 90 ? 11.277 -0.253 -4.210 1.00 94.62 90 ARG A O 1
ATOM 682 N N . GLU A 1 91 ? 12.776 0.867 -5.467 1.00 95.00 91 GLU A N 1
ATOM 683 C CA . GLU A 1 91 ? 12.008 2.111 -5.577 1.00 95.00 91 GLU A CA 1
ATOM 684 C C . GLU A 1 91 ? 10.604 1.873 -6.144 1.00 95.00 91 GLU A C 1
ATOM 686 O O . GLU A 1 91 ? 9.631 2.351 -5.573 1.00 95.00 91 GLU A O 1
ATOM 691 N N . LEU A 1 92 ? 10.470 1.092 -7.222 1.00 95.94 92 LEU A N 1
ATOM 692 C CA . LEU A 1 92 ? 9.164 0.746 -7.791 1.00 95.94 92 LEU A CA 1
ATOM 693 C C . LEU A 1 92 ? 8.298 -0.039 -6.804 1.00 95.94 92 LEU A C 1
ATOM 695 O O . LEU A 1 92 ? 7.117 0.265 -6.659 1.00 95.94 92 LEU A O 1
ATOM 699 N N . THR A 1 93 ? 8.874 -1.030 -6.122 1.00 94.44 93 THR A N 1
ATOM 700 C CA . THR A 1 93 ? 8.140 -1.839 -5.137 1.00 94.44 93 THR A CA 1
ATOM 701 C C . THR A 1 93 ? 7.556 -0.948 -4.037 1.00 94.44 93 THR A C 1
ATOM 703 O O . THR A 1 93 ? 6.362 -1.025 -3.734 1.00 94.44 93 THR A O 1
ATOM 706 N N . ASP A 1 94 ? 8.379 -0.054 -3.487 1.00 93.50 94 ASP A N 1
ATOM 707 C CA . ASP A 1 94 ? 7.960 0.884 -2.447 1.00 93.50 94 ASP A CA 1
ATOM 708 C C . ASP A 1 94 ? 6.927 1.880 -2.977 1.00 93.50 94 ASP A C 1
ATOM 710 O O . ASP A 1 94 ? 5.920 2.147 -2.322 1.00 93.50 94 ASP A O 1
ATOM 714 N N . LEU A 1 95 ? 7.131 2.390 -4.189 1.00 95.25 95 LEU A N 1
ATOM 715 C CA . LEU A 1 95 ? 6.262 3.368 -4.823 1.00 95.25 95 LEU A CA 1
ATOM 716 C C . LEU A 1 95 ? 4.843 2.826 -5.064 1.00 95.25 95 LEU A C 1
ATOM 718 O O . LEU A 1 95 ? 3.851 3.457 -4.684 1.00 95.25 95 LEU A O 1
ATOM 722 N N . PHE A 1 96 ? 4.723 1.635 -5.653 1.00 94.25 96 PHE A N 1
ATOM 723 C CA . PHE A 1 96 ? 3.424 0.999 -5.876 1.00 94.25 96 PHE A CA 1
ATOM 724 C C . PHE A 1 96 ? 2.741 0.624 -4.549 1.00 94.25 96 PHE A C 1
ATOM 726 O O . PHE A 1 96 ? 1.523 0.782 -4.413 1.00 94.25 96 PHE A O 1
ATOM 733 N N . ALA A 1 97 ? 3.505 0.205 -3.534 1.00 91.75 97 ALA A N 1
ATOM 734 C CA . ALA A 1 97 ? 2.974 -0.045 -2.194 1.00 91.75 97 ALA A CA 1
ATOM 735 C C . ALA A 1 97 ? 2.443 1.235 -1.525 1.00 91.75 97 ALA A C 1
ATOM 737 O O . ALA A 1 97 ? 1.338 1.230 -0.975 1.00 91.75 97 ALA A O 1
ATOM 738 N N . GLN A 1 98 ? 3.182 2.343 -1.614 1.00 91.69 98 GLN A N 1
ATOM 739 C CA . GLN A 1 98 ? 2.758 3.649 -1.104 1.00 91.69 98 GLN A CA 1
ATOM 740 C C . GLN A 1 98 ? 1.461 4.113 -1.768 1.00 91.69 98 GLN A C 1
ATOM 742 O O . GLN A 1 98 ? 0.537 4.538 -1.072 1.00 91.69 98 GLN A O 1
ATOM 747 N N . HIS A 1 99 ? 1.348 3.952 -3.088 1.00 92.19 99 HIS A N 1
ATOM 748 C CA . HIS A 1 99 ? 0.133 4.286 -3.823 1.00 92.19 99 HIS A CA 1
ATOM 749 C C . HIS A 1 99 ? -1.079 3.455 -3.360 1.00 92.19 99 HIS A C 1
ATOM 751 O O . HIS A 1 99 ? -2.138 4.015 -3.069 1.00 92.19 99 HIS A O 1
ATOM 757 N N . ARG A 1 100 ? -0.927 2.130 -3.191 1.00 92.25 100 ARG A N 1
ATOM 758 C CA . ARG A 1 100 ? -1.987 1.261 -2.634 1.00 92.25 100 ARG A CA 1
ATOM 759 C C . ARG A 1 100 ? -2.444 1.723 -1.248 1.00 92.25 100 ARG A C 1
ATOM 761 O O . ARG A 1 100 ? -3.643 1.761 -0.968 1.00 92.25 100 ARG A O 1
ATOM 768 N N . ILE A 1 101 ? -1.501 2.080 -0.376 1.00 91.44 101 ILE A N 1
ATOM 769 C CA . ILE A 1 101 ? -1.797 2.561 0.980 1.00 91.44 101 ILE A CA 1
ATOM 770 C C . ILE A 1 101 ? -2.516 3.917 0.942 1.00 91.44 101 ILE A C 1
ATOM 772 O O . ILE A 1 101 ? -3.449 4.122 1.722 1.00 91.44 101 ILE A O 1
ATOM 776 N N . ALA A 1 102 ? -2.119 4.830 0.053 1.00 89.75 102 ALA A N 1
ATOM 777 C CA . ALA A 1 102 ? -2.779 6.123 -0.120 1.00 89.75 102 ALA A CA 1
ATOM 778 C C . ALA A 1 102 ? -4.249 5.948 -0.535 1.00 89.75 102 ALA A C 1
ATOM 780 O O . ALA A 1 102 ? -5.140 6.440 0.161 1.00 89.75 102 ALA A O 1
ATOM 781 N N . LEU A 1 103 ? -4.513 5.122 -1.554 1.00 87.69 103 LEU A N 1
ATOM 782 C CA . LEU A 1 103 ? -5.876 4.785 -1.984 1.00 87.69 103 LEU A CA 1
ATOM 783 C C . LEU A 1 103 ? -6.718 4.181 -0.852 1.00 87.69 103 LEU A C 1
ATOM 785 O O . LEU A 1 103 ? -7.895 4.503 -0.692 1.00 87.69 103 LEU A O 1
ATOM 789 N N . LEU A 1 104 ? -6.128 3.319 -0.020 1.00 91.88 104 LEU A N 1
ATOM 790 C CA . LEU A 1 104 ? -6.819 2.745 1.137 1.00 91.88 104 LEU A CA 1
ATOM 791 C C . LEU A 1 104 ? -7.172 3.779 2.200 1.00 91.88 104 LEU A C 1
ATOM 793 O O . LEU A 1 104 ? -8.239 3.686 2.813 1.00 91.88 104 LEU A O 1
ATOM 797 N N . ARG A 1 105 ? -6.287 4.751 2.440 1.00 88.56 105 ARG A N 1
ATOM 798 C CA . ARG A 1 105 ? -6.543 5.851 3.376 1.00 88.56 105 ARG A CA 1
ATOM 799 C C . ARG A 1 105 ? -7.711 6.698 2.888 1.00 88.56 105 ARG A C 1
ATOM 801 O O . ARG A 1 105 ? -8.632 6.930 3.665 1.00 88.56 105 ARG A O 1
ATOM 808 N N . GLU A 1 106 ? -7.718 7.075 1.615 1.00 84.69 106 GLU A N 1
ATOM 809 C CA . GLU A 1 106 ? -8.816 7.829 1.001 1.00 84.69 106 GLU A CA 1
ATOM 810 C C . GLU A 1 106 ? -10.130 7.047 1.043 1.00 84.69 106 GLU A C 1
ATOM 812 O O . GLU A 1 106 ? -11.138 7.546 1.543 1.00 84.69 106 GLU A O 1
ATOM 817 N N . CYS A 1 107 ? -10.109 5.776 0.633 1.00 81.00 107 CYS A N 1
ATOM 818 C CA . CYS A 1 107 ? -11.281 4.907 0.686 1.00 81.00 107 CYS A CA 1
ATOM 819 C C . CYS A 1 107 ? -11.841 4.794 2.111 1.00 81.00 107 CYS A C 1
ATOM 821 O O . CYS A 1 107 ? -13.053 4.844 2.320 1.00 81.00 107 CYS A O 1
ATOM 823 N N . ARG A 1 108 ? -10.966 4.695 3.117 1.00 90.75 108 ARG A N 1
ATOM 824 C CA . ARG A 1 108 ? -11.367 4.664 4.526 1.00 90.75 108 ARG A CA 1
ATOM 825 C C . ARG A 1 108 ? -11.990 5.980 4.986 1.00 90.75 108 ARG A C 1
ATOM 827 O O . ARG A 1 108 ? -12.921 5.927 5.787 1.00 90.75 108 ARG A O 1
ATOM 834 N N . LEU A 1 109 ? -11.460 7.121 4.548 1.00 82.25 109 LEU A N 1
ATOM 835 C CA . LEU A 1 109 ? -11.976 8.442 4.913 1.00 82.25 109 LEU A CA 1
ATOM 836 C C . LEU A 1 109 ? -13.353 8.696 4.291 1.00 82.25 109 LEU A C 1
ATOM 838 O O . LEU A 1 109 ? -14.241 9.181 4.983 1.00 82.25 109 LEU A O 1
ATOM 842 N N . ILE A 1 110 ? -13.539 8.319 3.026 1.00 77.19 110 ILE A N 1
ATOM 843 C CA . ILE A 1 110 ? -14.757 8.613 2.261 1.00 77.19 110 ILE A CA 1
ATOM 844 C C . ILE A 1 110 ? -15.850 7.564 2.513 1.00 77.19 110 ILE A C 1
ATOM 846 O O . ILE A 1 110 ? -17.005 7.902 2.753 1.00 77.19 110 ILE A O 1
ATOM 850 N N . PHE A 1 111 ? -15.494 6.277 2.482 1.00 73.06 111 PHE A N 1
ATOM 851 C CA . PHE A 1 111 ? -16.449 5.159 2.485 1.00 73.06 111 PHE A CA 1
ATOM 852 C C . PHE A 1 111 ? -16.405 4.321 3.774 1.00 73.06 111 PHE A C 1
ATOM 854 O 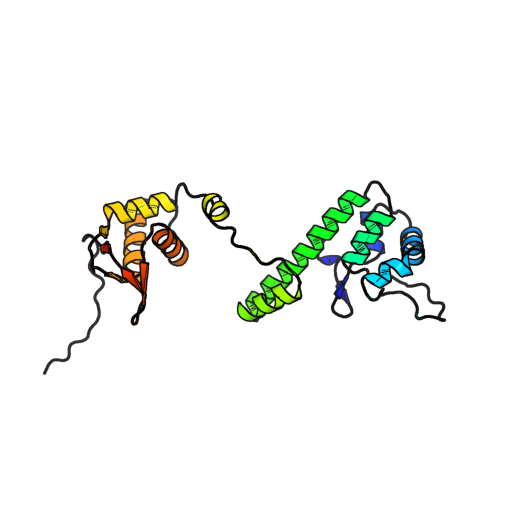O . PHE A 1 111 ? -17.115 3.320 3.917 1.00 73.06 111 PHE A O 1
ATOM 861 N N . GLY A 1 112 ? -15.570 4.711 4.737 1.00 75.69 112 GLY A N 1
ATOM 862 C CA . GLY A 1 112 ? -15.471 4.065 6.039 1.00 75.69 112 GLY A CA 1
ATOM 863 C C . GLY A 1 112 ? -14.693 2.743 6.044 1.00 75.69 112 GLY A C 1
ATOM 864 O O . GLY A 1 112 ? -14.131 2.269 5.055 1.00 75.69 112 GLY A O 1
ATOM 865 N N . ARG A 1 113 ? -14.647 2.110 7.224 1.00 85.75 113 ARG A N 1
ATOM 866 C CA . ARG A 1 113 ? -13.772 0.951 7.495 1.00 85.75 113 ARG A CA 1
ATOM 867 C C . ARG A 1 113 ? -14.124 -0.298 6.683 1.00 85.75 113 ARG A C 1
ATOM 869 O O . ARG A 1 113 ? -13.223 -1.011 6.259 1.00 85.75 113 ARG A O 1
ATOM 876 N N . ARG A 1 114 ? -15.416 -0.580 6.473 1.00 79.88 114 ARG A N 1
ATOM 877 C CA . ARG A 1 114 ? -15.867 -1.788 5.753 1.00 79.88 114 ARG A CA 1
ATOM 878 C C . ARG A 1 114 ? -15.484 -1.744 4.273 1.00 79.88 114 ARG A C 1
ATOM 880 O O . ARG A 1 114 ? -15.022 -2.750 3.741 1.00 79.88 114 ARG A O 1
ATOM 887 N N . ALA A 1 115 ? -15.632 -0.583 3.635 1.00 76.75 115 ALA A N 1
ATOM 888 C CA . ALA A 1 115 ? -15.217 -0.372 2.252 1.00 76.75 115 ALA A CA 1
ATOM 889 C C . ALA A 1 115 ? -13.694 -0.493 2.103 1.00 76.75 115 ALA A C 1
ATOM 891 O O . ALA A 1 115 ? -13.227 -1.255 1.260 1.00 76.75 115 ALA A O 1
ATOM 892 N N . ALA A 1 116 ? -12.926 0.135 2.999 1.00 85.69 116 ALA A N 1
ATOM 893 C CA . ALA A 1 116 ? -11.471 -0.002 3.016 1.00 85.69 116 ALA A CA 1
ATOM 894 C C . ALA A 1 116 ? -11.008 -1.455 3.229 1.00 85.69 116 ALA A C 1
ATOM 896 O O . ALA A 1 116 ? -10.078 -1.903 2.571 1.00 85.69 116 ALA A O 1
ATOM 897 N N . ALA A 1 117 ? -11.683 -2.230 4.087 1.00 86.88 117 ALA A N 1
ATOM 898 C CA . ALA A 1 117 ? -11.383 -3.652 4.280 1.00 86.88 117 ALA A CA 1
ATOM 899 C C . ALA A 1 117 ? -11.717 -4.516 3.046 1.00 86.88 117 ALA A C 1
ATOM 901 O O . ALA A 1 117 ? -11.071 -5.535 2.793 1.00 86.88 117 ALA A O 1
ATOM 902 N N . LYS A 1 118 ? -12.731 -4.133 2.258 1.00 88.44 118 LYS A N 1
ATOM 903 C CA . LYS A 1 118 ? -13.002 -4.758 0.956 1.00 88.44 118 LYS A CA 1
ATOM 904 C C . LYS A 1 118 ? -11.893 -4.419 -0.043 1.00 88.44 118 LYS A C 1
ATOM 906 O O . LYS A 1 118 ? -11.360 -5.338 -0.659 1.00 88.44 118 LYS A O 1
ATOM 911 N N . LEU A 1 119 ? -11.510 -3.145 -0.134 1.00 88.88 119 LEU A N 1
ATOM 912 C CA . LEU A 1 119 ? -10.434 -2.685 -1.012 1.00 88.88 119 LEU A CA 1
ATOM 913 C C . L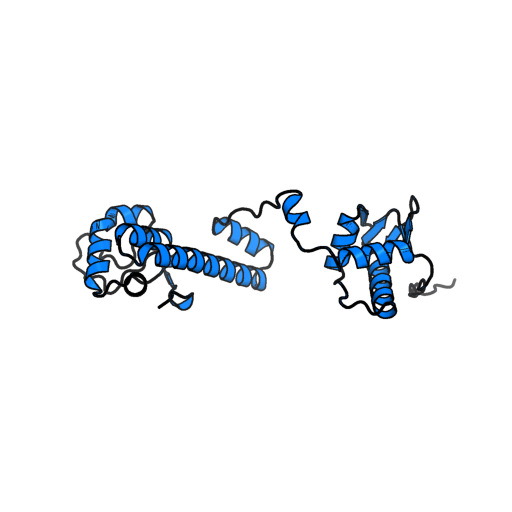EU A 1 119 ? -9.085 -3.331 -0.652 1.00 88.88 119 LEU A C 1
ATOM 915 O O . LEU A 1 119 ? -8.369 -3.760 -1.545 1.00 88.88 119 LEU A O 1
ATOM 919 N N . TRP A 1 120 ? -8.773 -3.496 0.638 1.00 91.12 120 TRP A N 1
ATOM 920 C CA . TRP A 1 120 ? -7.548 -4.160 1.110 1.00 91.12 120 TRP A CA 1
ATOM 921 C C . TRP A 1 120 ? -7.380 -5.550 0.493 1.00 91.12 120 TRP A C 1
ATOM 923 O O . TRP A 1 120 ? -6.323 -5.880 -0.039 1.00 91.12 120 TRP A O 1
ATOM 933 N N . ARG A 1 121 ? -8.457 -6.346 0.518 1.00 89.25 121 ARG A N 1
ATOM 934 C CA . ARG A 1 121 ? -8.480 -7.691 -0.069 1.00 89.25 121 ARG A CA 1
ATOM 935 C C . ARG A 1 121 ? -8.364 -7.655 -1.591 1.00 89.25 121 ARG A C 1
ATOM 937 O O . ARG A 1 121 ? -7.666 -8.485 -2.155 1.00 89.25 121 ARG A O 1
ATOM 944 N N . GLN A 1 122 ? -9.019 -6.697 -2.248 1.00 86.56 122 GLN A N 1
ATOM 945 C CA . GLN A 1 122 ? -8.944 -6.539 -3.707 1.00 86.56 122 GLN A CA 1
ATOM 946 C C . GLN A 1 122 ? -7.545 -6.137 -4.186 1.00 86.56 122 GLN A C 1
ATOM 948 O O . GLN A 1 122 ? -7.129 -6.563 -5.255 1.00 86.56 122 GLN A O 1
ATOM 953 N N . LEU A 1 123 ? -6.811 -5.361 -3.386 1.00 85.56 123 LEU A N 1
ATOM 954 C CA . LEU A 1 123 ? -5.426 -4.982 -3.668 1.00 85.56 123 LEU A CA 1
ATOM 955 C C . LEU A 1 123 ? -4.415 -6.103 -3.372 1.00 85.56 123 LEU A C 1
ATOM 957 O O . LEU A 1 123 ? -3.218 -5.878 -3.525 1.00 85.56 123 LEU A O 1
ATOM 961 N N . GLY A 1 124 ? -4.870 -7.280 -2.918 1.00 83.88 124 GLY A N 1
ATOM 962 C CA . GLY A 1 124 ? -4.002 -8.419 -2.614 1.00 83.88 124 GLY A CA 1
ATOM 963 C C . GLY A 1 124 ? -3.004 -8.150 -1.488 1.00 83.88 124 GLY A C 1
ATOM 964 O O . GLY A 1 124 ? -1.984 -8.830 -1.400 1.00 83.88 124 GLY A O 1
ATOM 965 N N . LEU A 1 125 ? -3.261 -7.146 -0.642 1.00 84.38 125 LEU A N 1
ATOM 966 C CA . LEU A 1 125 ? -2.372 -6.846 0.471 1.00 84.38 125 LEU A CA 1
ATOM 967 C C . LEU A 1 125 ? -2.418 -7.989 1.488 1.00 84.38 125 LEU A C 1
ATOM 969 O O . LEU A 1 125 ? -3.509 -8.502 1.774 1.00 84.38 125 LEU A O 1
ATOM 973 N N . PRO A 1 126 ? -1.263 -8.370 2.062 1.00 82.88 126 PRO A N 1
ATOM 974 C CA . PRO A 1 126 ? -1.213 -9.438 3.045 1.00 82.88 126 PRO A CA 1
ATOM 975 C C . PRO A 1 126 ? -2.173 -9.117 4.186 1.00 82.88 126 PRO A C 1
ATOM 977 O O . PRO A 1 126 ? -2.327 -7.957 4.584 1.00 82.88 126 PRO A O 1
ATOM 980 N N . ALA A 1 127 ? -2.859 -10.138 4.699 1.00 76.56 127 ALA A N 1
ATOM 981 C CA . ALA A 1 127 ? -3.587 -9.966 5.943 1.00 76.56 127 ALA A CA 1
ATOM 982 C C . ALA A 1 127 ? -2.588 -9.462 6.987 1.00 76.56 127 ALA A C 1
ATOM 984 O O . ALA A 1 127 ? -1.487 -10.002 7.100 1.00 76.56 127 ALA A O 1
ATOM 985 N N . VAL A 1 128 ? -2.956 -8.415 7.725 1.00 71.38 128 VAL A N 1
ATOM 986 C CA . VAL A 1 128 ? -2.215 -8.062 8.932 1.00 71.38 128 VAL A CA 1
ATOM 987 C C . VAL A 1 128 ? -2.514 -9.184 9.912 1.00 71.38 128 VAL A C 1
ATOM 989 O O . VAL A 1 128 ? -3.528 -9.156 10.608 1.00 71.38 128 VAL A O 1
ATOM 992 N N . VAL A 1 129 ? -1.690 -10.228 9.871 1.00 61.91 129 VAL A N 1
ATOM 993 C CA . VAL A 1 129 ? -1.628 -11.205 10.943 1.00 61.91 129 VAL A CA 1
ATOM 994 C C . VAL A 1 129 ? -1.144 -10.389 12.128 1.00 61.91 129 VAL A C 1
ATOM 996 O O . VAL A 1 129 ? -0.030 -9.868 12.131 1.00 61.91 129 VAL A O 1
ATOM 999 N N . GLU A 1 130 ? -2.036 -10.151 13.086 1.00 50.69 130 GLU A N 1
ATOM 1000 C CA . GLU A 1 130 ? -1.590 -9.759 14.411 1.00 50.69 130 GLU A CA 1
ATOM 1001 C C . GLU A 1 130 ? -0.814 -10.968 14.925 1.00 50.69 130 GLU A C 1
ATOM 1003 O O . GLU A 1 130 ? -1.415 -11.890 15.466 1.00 50.69 130 GLU A O 1
ATOM 1008 N N . ASP A 1 131 ? 0.492 -11.027 14.664 1.00 45.53 131 ASP A N 1
ATOM 1009 C CA . ASP A 1 131 ? 1.326 -12.042 15.288 1.00 45.53 131 ASP A CA 1
ATOM 1010 C C . ASP A 1 131 ? 1.123 -11.911 16.805 1.00 45.53 131 ASP A C 1
ATOM 1012 O O . ASP A 1 131 ? 1.492 -10.907 17.435 1.00 45.53 131 ASP A O 1
ATOM 1016 N N . GLU A 1 132 ? 0.482 -12.920 17.397 1.00 46.56 132 GLU A N 1
ATOM 1017 C CA . GLU A 1 132 ? 0.541 -13.167 18.830 1.00 46.56 132 GLU A CA 1
ATOM 1018 C C . GLU A 1 132 ? 2.013 -13.216 19.286 1.00 46.56 132 GLU A C 1
ATOM 1020 O O . GLU A 1 132 ? 2.939 -13.466 18.513 1.00 46.56 132 GLU A O 1
ATOM 1025 N N . PRO A 1 133 ? 2.283 -13.130 20.589 1.00 44.94 133 PRO A N 1
ATOM 1026 C CA . PRO A 1 133 ? 2.369 -11.947 21.440 1.00 44.94 133 PRO A CA 1
ATOM 1027 C C . PRO A 1 133 ? 3.598 -11.040 21.165 1.00 44.94 133 PRO A C 1
ATOM 1029 O O . PRO A 1 133 ? 3.788 -10.043 21.868 1.00 44.94 133 PRO A O 1
ATOM 1032 N N . ALA A 1 134 ? 4.436 -11.333 20.164 1.00 46.34 134 ALA A N 1
ATOM 1033 C CA . ALA A 1 134 ? 5.705 -10.625 19.939 1.00 46.34 134 ALA A CA 1
ATOM 1034 C C . ALA A 1 134 ? 5.518 -9.173 19.447 1.00 46.34 134 ALA A C 1
ATOM 1036 O O . ALA A 1 134 ? 6.195 -8.257 19.921 1.00 46.34 134 ALA A O 1
ATOM 1037 N N . ALA A 1 135 ? 4.525 -8.916 18.586 1.00 43.62 135 ALA A N 1
ATOM 1038 C CA . ALA A 1 135 ? 4.179 -7.557 18.154 1.00 43.62 135 ALA A CA 1
ATOM 1039 C C . ALA A 1 135 ? 3.524 -6.725 19.277 1.00 43.62 135 ALA A C 1
ATOM 1041 O O . ALA A 1 135 ? 3.622 -5.494 19.289 1.00 43.62 135 ALA A O 1
ATOM 1042 N N . ARG A 1 136 ? 2.901 -7.386 20.268 1.00 41.72 136 ARG A N 1
ATOM 1043 C CA . ARG A 1 136 ? 2.372 -6.729 21.475 1.00 41.72 136 ARG A CA 1
ATOM 1044 C C . ARG A 1 136 ? 3.500 -6.275 22.410 1.00 41.72 136 ARG A C 1
ATOM 1046 O O . ARG A 1 136 ? 3.349 -5.246 23.061 1.00 41.72 136 ARG A O 1
ATOM 1053 N N . ALA A 1 137 ? 4.626 -6.992 22.436 1.00 44.56 137 ALA A N 1
ATOM 1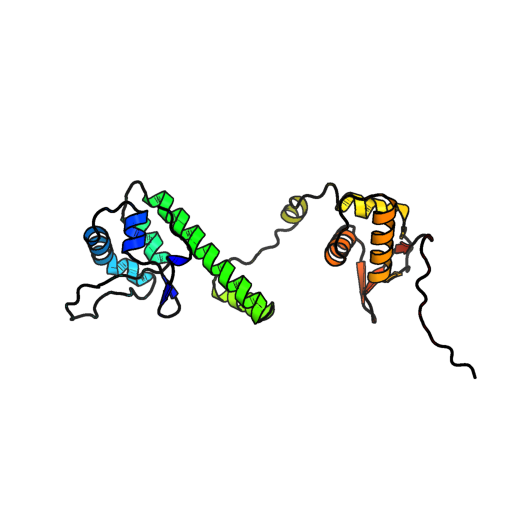054 C CA . ALA A 1 137 ? 5.796 -6.652 23.247 1.00 44.56 137 ALA A CA 1
ATOM 1055 C C . ALA A 1 137 ? 6.644 -5.510 22.651 1.00 44.56 137 ALA A C 1
ATOM 1057 O O . ALA A 1 137 ? 7.223 -4.727 23.399 1.00 44.56 137 ALA A O 1
ATOM 1058 N N . SER A 1 138 ? 6.688 -5.367 21.320 1.00 43.38 138 SER A N 1
ATOM 1059 C CA . SER A 1 138 ? 7.625 -4.445 20.653 1.00 43.38 138 SER A CA 1
ATOM 1060 C C . SER A 1 138 ? 7.070 -3.043 20.348 1.00 43.38 138 SER A C 1
ATOM 1062 O O . SER A 1 138 ? 7.755 -2.209 19.754 1.00 43.38 138 SER A O 1
ATOM 1064 N N . ARG A 1 139 ? 5.839 -2.741 20.773 1.00 41.69 139 ARG A N 1
ATOM 1065 C CA . ARG A 1 139 ? 5.242 -1.402 20.688 1.00 41.69 139 ARG A CA 1
ATOM 1066 C C . ARG A 1 139 ? 5.520 -0.669 22.000 1.00 41.69 139 ARG A C 1
ATOM 1068 O O . ARG A 1 139 ? 4.682 -0.715 22.887 1.00 41.69 139 ARG A O 1
ATOM 1075 N N . ALA A 1 140 ? 6.713 -0.082 22.123 1.00 40.47 140 ALA A N 1
ATOM 1076 C CA . ALA A 1 140 ? 7.211 0.695 23.267 1.00 40.47 140 ALA A CA 1
ATOM 1077 C C . ALA A 1 140 ? 6.221 0.848 24.446 1.00 40.47 140 ALA A C 1
ATOM 1079 O O . ALA A 1 140 ? 5.403 1.768 24.478 1.00 40.47 140 ALA A O 1
ATOM 1080 N N . ALA A 1 141 ? 6.320 -0.042 25.432 1.00 50.78 141 ALA A N 1
ATOM 1081 C CA . ALA A 1 141 ? 5.810 0.208 26.772 1.00 50.78 141 ALA A CA 1
ATOM 1082 C C . ALA A 1 141 ? 7.010 0.325 27.715 1.00 50.78 141 ALA A C 1
ATOM 1084 O O . ALA A 1 141 ? 7.605 -0.697 28.052 1.00 50.78 141 ALA A O 1
ATOM 1085 N N . PRO A 1 142 ? 7.393 1.559 28.090 1.00 46.69 142 PRO A N 1
ATOM 1086 C CA . PRO A 1 142 ? 7.945 1.743 29.434 1.00 46.69 142 PRO A CA 1
ATOM 1087 C C . PRO A 1 142 ? 7.538 3.059 30.133 1.00 46.69 142 PRO A C 1
ATOM 1089 O O . PRO A 1 142 ? 8.092 3.384 31.170 1.00 46.69 142 PRO A O 1
ATOM 1092 N N . ALA A 1 143 ? 6.582 3.838 29.602 1.00 50.12 143 ALA A N 1
ATOM 1093 C CA . ALA A 1 143 ? 6.088 5.045 30.294 1.00 50.12 143 ALA A CA 1
ATOM 1094 C C . ALA A 1 143 ? 4.562 5.043 30.464 1.00 50.12 143 ALA A C 1
ATOM 1096 O O . ALA A 1 143 ? 4.043 5.103 31.576 1.00 50.12 143 ALA A O 1
ATOM 1097 N N . SER A 1 144 ? 3.816 4.872 29.369 1.00 63.91 144 SER A N 1
ATOM 1098 C CA . SER A 1 144 ? 2.349 4.963 29.397 1.00 63.91 144 SER A CA 1
ATOM 1099 C C . SER A 1 144 ? 1.654 3.762 30.054 1.00 63.91 144 SER A C 1
ATOM 1101 O O . SER A 1 144 ? 0.606 3.920 30.678 1.00 63.91 144 SER A O 1
ATOM 1103 N N . SER A 1 145 ? 2.228 2.556 29.949 1.00 71.44 145 SER A N 1
ATOM 1104 C CA . SER A 1 145 ? 1.710 1.359 30.633 1.00 71.44 145 SER A CA 1
ATOM 1105 C C . SER A 1 145 ? 1.956 1.430 32.139 1.00 71.44 145 SER A C 1
ATOM 1107 O O . SER A 1 145 ? 1.056 1.135 32.923 1.00 71.44 145 SER A O 1
ATOM 1109 N N . ASP A 1 146 ? 3.140 1.885 32.549 1.00 82.88 146 ASP A N 1
ATOM 1110 C CA . ASP A 1 146 ? 3.510 1.979 33.961 1.00 82.88 146 ASP A CA 1
ATOM 1111 C C . ASP A 1 146 ? 2.741 3.090 34.675 1.00 82.88 146 ASP A C 1
ATOM 1113 O O . ASP A 1 146 ? 2.274 2.884 35.791 1.00 82.88 146 ASP A O 1
ATOM 1117 N N . GLN A 1 147 ? 2.451 4.193 33.983 1.00 86.56 147 GLN A N 1
ATOM 1118 C CA . GLN A 1 147 ? 1.523 5.220 34.448 1.00 86.56 147 GLN A CA 1
ATOM 1119 C C . GLN A 1 147 ? 0.109 4.665 34.705 1.00 86.56 147 GLN A C 1
ATOM 1121 O O . GLN A 1 147 ? -0.480 4.942 35.748 1.00 86.56 147 GLN A O 1
ATOM 1126 N N . VAL A 1 148 ? -0.447 3.850 33.796 1.00 90.31 148 VAL A N 1
ATOM 1127 C CA . VAL A 1 148 ? -1.771 3.228 34.005 1.00 90.31 148 VAL A CA 1
ATOM 1128 C C . VAL A 1 148 ? -1.728 2.189 35.126 1.00 90.31 148 VAL A C 1
ATOM 1130 O O . VAL A 1 148 ? -2.656 2.135 35.930 1.00 90.31 148 VAL A O 1
ATOM 1133 N N . LYS A 1 149 ? -0.662 1.384 35.230 1.00 91.31 149 LYS A N 1
ATOM 1134 C CA . LYS A 1 149 ? -0.480 0.452 36.356 1.00 91.31 149 LYS A CA 1
ATOM 1135 C C . LYS A 1 149 ? -0.417 1.199 37.684 1.00 91.31 149 LYS A C 1
ATOM 1137 O O . LYS A 1 149 ? -1.061 0.771 38.636 1.00 91.31 149 LYS A O 1
ATOM 1142 N N . HIS A 1 150 ? 0.323 2.305 37.735 1.00 91.06 150 HIS A N 1
ATOM 1143 C CA . HIS A 1 150 ? 0.464 3.118 38.934 1.00 91.06 150 HIS A CA 1
ATOM 1144 C C . HIS A 1 150 ? -0.877 3.735 39.336 1.00 91.06 150 HIS A C 1
ATOM 1146 O O . HIS A 1 150 ? -1.306 3.528 40.467 1.00 91.06 150 HIS A O 1
ATOM 1152 N N . PHE A 1 151 ? -1.597 4.348 38.391 1.00 92.50 151 PHE A N 1
ATOM 1153 C CA . PHE A 1 151 ? -2.970 4.810 38.604 1.00 92.50 151 PHE A CA 1
ATOM 1154 C C . PHE A 1 151 ? -3.870 3.704 39.167 1.00 92.50 151 PHE A C 1
ATOM 1156 O O . PHE A 1 151 ? -4.535 3.898 40.179 1.00 92.50 151 PHE A O 1
ATOM 1163 N N . LEU A 1 152 ? -3.894 2.521 38.544 1.00 93.50 152 LEU A N 1
ATOM 1164 C CA . LEU A 1 152 ? -4.739 1.424 39.017 1.00 93.50 152 LEU A CA 1
ATOM 1165 C C . LEU A 1 152 ? -4.331 0.956 40.419 1.00 93.50 152 LEU A C 1
ATOM 1167 O O . LEU A 1 152 ? -5.206 0.631 41.217 1.00 93.50 152 LEU A O 1
ATOM 1171 N N . ALA A 1 153 ? -3.038 0.948 40.739 1.00 91.31 153 ALA A N 1
ATOM 1172 C CA . ALA A 1 153 ? -2.545 0.560 42.055 1.00 91.31 153 ALA A CA 1
ATOM 1173 C C . ALA A 1 153 ? -2.945 1.551 43.162 1.00 91.31 153 ALA A C 1
ATOM 1175 O O . ALA A 1 153 ? -3.245 1.116 44.270 1.00 91.31 153 ALA A O 1
ATOM 1176 N N . VAL A 1 154 ? -2.964 2.858 42.874 1.00 91.19 154 VAL A N 1
ATOM 1177 C CA . VAL A 1 154 ? -3.234 3.901 43.884 1.00 91.19 154 VAL A CA 1
ATOM 1178 C C . VAL A 1 154 ? -4.693 4.355 43.928 1.00 91.19 154 VAL A C 1
ATOM 1180 O O . VAL A 1 154 ? -5.173 4.788 44.970 1.00 91.19 154 VAL A O 1
ATOM 1183 N N . SER A 1 155 ? -5.416 4.260 42.812 1.00 91.44 155 SER A N 1
ATOM 1184 C CA . SER A 1 155 ? -6.776 4.793 42.671 1.00 91.44 155 SER A CA 1
ATOM 1185 C C . SER A 1 155 ? -7.851 3.717 42.547 1.00 91.44 155 SER A C 1
ATOM 1187 O O . SER A 1 155 ? -9.032 4.059 42.475 1.00 91.44 155 SER A O 1
ATOM 1189 N N . THR A 1 156 ? -7.498 2.426 42.520 1.00 93.88 156 THR A N 1
ATOM 1190 C CA . THR A 1 156 ? -8.486 1.338 42.441 1.00 93.88 156 THR A CA 1
ATOM 1191 C C . THR A 1 156 ? -8.227 0.223 43.445 1.00 93.88 156 THR A C 1
ATOM 1193 O O . THR A 1 156 ? -7.098 -0.039 43.843 1.00 93.88 156 THR A O 1
ATOM 1196 N N . VAL A 1 157 ? -9.298 -0.463 43.843 1.00 93.06 157 VAL A N 1
ATOM 1197 C CA . VAL A 1 157 ? -9.243 -1.688 44.648 1.00 93.06 157 VAL A CA 1
ATOM 1198 C C . VAL A 1 157 ? -9.903 -2.815 43.869 1.00 93.06 157 VAL A C 1
ATOM 1200 O O . VAL A 1 157 ? -11.005 -2.662 43.332 1.00 93.06 157 VAL A O 1
ATOM 1203 N N . ARG A 1 158 ? -9.234 -3.973 43.830 1.00 90.38 158 ARG A N 1
ATOM 1204 C CA . ARG A 1 158 ? -9.810 -5.203 43.285 1.00 90.38 158 ARG A CA 1
ATOM 1205 C C . ARG A 1 158 ? -10.853 -5.745 44.256 1.00 90.38 158 ARG A C 1
ATOM 1207 O O . ARG A 1 158 ? -10.550 -6.003 45.417 1.00 90.38 158 ARG A O 1
ATOM 1214 N N . ARG A 1 159 ? -12.081 -5.932 43.776 1.00 89.06 159 ARG A N 1
ATOM 1215 C CA . ARG A 1 159 ? -13.184 -6.489 44.567 1.00 89.06 159 ARG A CA 1
ATOM 1216 C C . ARG A 1 159 ? -14.035 -7.403 43.681 1.00 89.06 159 ARG A C 1
ATOM 1218 O O . ARG A 1 159 ? -14.531 -6.935 42.652 1.00 89.06 159 ARG A O 1
ATOM 1225 N N . PRO A 1 160 ? -14.224 -8.684 44.049 1.00 87.12 160 PRO A N 1
ATOM 1226 C CA . PRO A 1 160 ? -15.119 -9.583 43.326 1.00 87.12 160 PRO A CA 1
ATOM 1227 C C . PRO A 1 160 ? -16.525 -8.985 43.209 1.00 87.12 160 PRO A C 1
ATOM 1229 O O . PRO A 1 160 ? -17.045 -8.418 44.166 1.00 87.12 160 PRO A O 1
ATOM 1232 N N . GLY A 1 161 ? -17.119 -9.059 42.018 1.00 87.12 161 GLY A N 1
ATOM 1233 C CA . GLY A 1 161 ? -18.449 -8.504 41.740 1.00 87.12 161 GLY A CA 1
ATOM 1234 C C . GLY A 1 161 ? -18.519 -6.978 41.594 1.00 87.12 161 GLY A C 1
ATOM 1235 O O . GLY A 1 161 ? -19.520 -6.481 41.084 1.00 87.12 161 GLY A O 1
ATOM 1236 N N . ALA A 1 162 ? -17.473 -6.228 41.960 1.00 90.50 162 ALA A N 1
ATOM 1237 C CA . ALA A 1 162 ? -17.453 -4.780 41.772 1.00 90.50 162 ALA A CA 1
ATOM 1238 C C . ALA A 1 162 ? -17.343 -4.402 40.294 1.00 90.50 162 ALA A C 1
ATOM 1240 O O . ALA A 1 162 ? -16.741 -5.123 39.488 1.00 90.50 162 ALA A O 1
ATOM 1241 N N . GLN A 1 163 ? -17.930 -3.257 39.948 1.00 92.69 163 GLN A N 1
ATOM 1242 C CA . GLN A 1 163 ? -17.899 -2.717 38.599 1.00 92.69 163 GLN A CA 1
ATOM 1243 C C . GLN A 1 163 ? -17.716 -1.202 38.625 1.00 92.69 163 GLN A C 1
ATOM 1245 O O . GLN A 1 163 ? -18.229 -0.523 39.512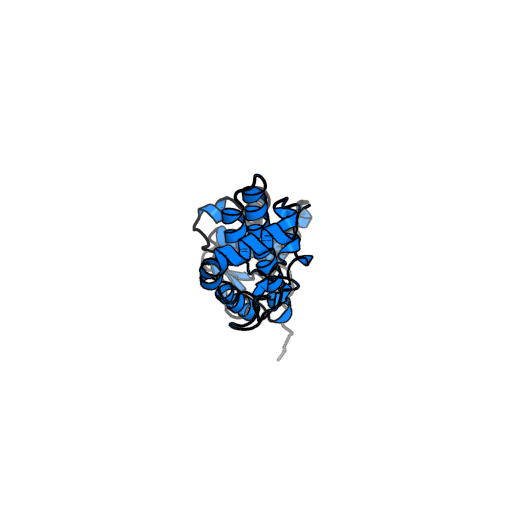 1.00 92.69 163 GLN A O 1
ATOM 1250 N N . VAL A 1 164 ? -17.031 -0.671 37.616 1.00 94.12 164 VAL A N 1
ATOM 1251 C CA . VAL A 1 164 ? -16.906 0.773 37.391 1.00 94.12 164 VAL A CA 1
ATOM 1252 C C . VAL A 1 164 ? -17.139 1.086 35.921 1.00 94.12 164 VAL A C 1
ATOM 1254 O O . VAL A 1 164 ? -16.627 0.401 35.034 1.00 94.12 164 VAL A O 1
ATOM 1257 N N . GLN A 1 165 ? -17.930 2.118 35.635 1.00 95.00 165 GLN A N 1
ATOM 1258 C CA . GLN A 1 165 ? -18.177 2.535 34.259 1.00 95.00 165 GLN A CA 1
ATOM 1259 C C . GLN A 1 165 ? -16.867 2.994 33.599 1.00 95.00 165 GLN A C 1
ATOM 1261 O O . GLN A 1 165 ? -16.056 3.698 34.200 1.00 95.00 165 GLN A O 1
ATOM 1266 N N . SER A 1 166 ? -16.654 2.626 32.336 1.00 93.12 166 SER A N 1
ATOM 1267 C CA . SER A 1 166 ? -15.403 2.906 31.626 1.00 93.12 166 SER A CA 1
ATOM 1268 C C . SER A 1 166 ? -15.121 4.398 31.451 1.00 93.12 166 SER A C 1
ATOM 1270 O O . SER A 1 166 ? -13.952 4.776 31.418 1.00 93.12 166 SER A O 1
ATOM 1272 N N . SER A 1 167 ? -16.151 5.235 31.303 1.00 92.56 167 SER A N 1
ATOM 1273 C CA . SER A 1 167 ? -16.008 6.696 31.240 1.00 92.56 167 SER A CA 1
ATOM 1274 C C . SER A 1 167 ? -15.615 7.282 32.594 1.00 92.56 167 SER A C 1
ATOM 1276 O O . SER A 1 167 ? -14.731 8.129 32.645 1.00 92.56 167 SER A O 1
ATOM 1278 N N . VAL A 1 168 ? -16.212 6.788 33.682 1.00 94.00 168 VAL A N 1
ATOM 1279 C CA . VAL A 1 168 ? -15.914 7.217 35.057 1.00 94.00 168 VAL A CA 1
ATOM 1280 C C . VAL A 1 168 ? -14.478 6.858 35.436 1.00 94.00 168 VAL A C 1
ATOM 1282 O O . VAL A 1 168 ? -13.731 7.712 35.903 1.00 94.00 168 VAL A O 1
ATOM 1285 N N . LEU A 1 169 ? -14.047 5.626 35.148 1.00 94.56 169 LEU A N 1
ATOM 1286 C CA . LEU A 1 169 ? -12.669 5.198 35.389 1.00 94.56 169 LEU A CA 1
ATOM 1287 C C . LEU A 1 169 ? -11.657 6.035 34.586 1.00 94.56 169 LEU A C 1
ATOM 1289 O O . LEU A 1 169 ? -10.608 6.404 35.107 1.00 94.56 169 LEU A O 1
ATOM 1293 N N . TYR A 1 170 ? -11.978 6.365 33.331 1.00 94.50 170 TYR A N 1
ATOM 1294 C CA . TYR A 1 170 ? -11.119 7.212 32.502 1.00 94.50 170 TYR A CA 1
ATOM 1295 C C . TYR A 1 170 ? -11.077 8.670 32.983 1.00 94.50 170 TYR A C 1
ATOM 1297 O O . TYR A 1 170 ? -10.020 9.296 32.953 1.00 94.50 170 TYR A O 1
ATOM 1305 N N . ALA A 1 171 ? -12.204 9.214 33.449 1.00 93.00 171 ALA A N 1
ATOM 1306 C CA . ALA A 1 171 ? -12.249 10.547 34.039 1.00 93.00 171 ALA A CA 1
ATOM 1307 C C . ALA A 1 171 ? -11.361 10.632 35.291 1.00 93.00 171 ALA A C 1
ATOM 1309 O O . ALA A 1 171 ? -10.568 11.563 35.403 1.00 93.00 171 ALA A O 1
ATOM 1310 N N . ALA A 1 172 ? -11.418 9.619 36.162 1.00 93.50 172 ALA A N 1
ATOM 1311 C CA . ALA A 1 172 ? -10.541 9.517 37.327 1.00 93.50 172 ALA A CA 1
ATOM 1312 C C . ALA A 1 172 ? -9.057 9.414 36.935 1.00 93.50 172 ALA A C 1
ATOM 1314 O O . ALA A 1 172 ? -8.221 10.082 37.535 1.00 93.50 172 ALA A O 1
ATOM 1315 N N . TYR A 1 173 ? -8.729 8.640 35.893 1.00 93.56 173 TYR A N 1
ATOM 1316 C CA . TYR A 1 173 ? -7.364 8.568 35.362 1.00 93.56 173 TYR A CA 1
ATOM 1317 C C . TYR A 1 173 ? -6.861 9.929 34.869 1.00 93.56 173 TYR A C 1
ATOM 1319 O O . TYR A 1 173 ? -5.737 10.305 35.190 1.00 93.56 173 TYR A O 1
ATOM 1327 N N . ARG A 1 174 ? -7.678 10.691 34.128 1.00 92.38 174 ARG A N 1
ATOM 1328 C CA . ARG A 1 174 ? -7.287 12.034 33.665 1.00 92.38 174 ARG A CA 1
ATOM 1329 C C . ARG A 1 174 ? -7.017 12.984 34.828 1.00 92.38 174 ARG A C 1
ATOM 1331 O O . ARG A 1 174 ? -5.950 13.584 34.858 1.00 92.38 174 ARG A O 1
ATOM 1338 N N . ALA A 1 175 ? -7.925 13.041 35.800 1.00 90.44 175 ALA A N 1
ATOM 1339 C CA . ALA A 1 175 ? -7.750 13.879 36.985 1.00 90.44 175 ALA A CA 1
ATOM 1340 C C . ALA A 1 175 ? -6.495 13.488 37.786 1.00 90.44 175 ALA A C 1
ATOM 1342 O O . ALA A 1 175 ? -5.745 14.341 38.254 1.00 90.44 175 ALA A O 1
ATOM 1343 N N . TRP A 1 176 ? -6.213 12.188 37.892 1.00 91.75 176 TRP A N 1
ATOM 1344 C CA . TRP A 1 176 ? -4.990 11.705 38.521 1.00 91.75 176 TRP A CA 1
ATOM 1345 C C . TRP A 1 176 ? -3.725 12.125 37.747 1.00 91.75 176 TRP A C 1
ATOM 1347 O O . TRP A 1 176 ? -2.761 12.581 38.362 1.00 91.75 176 TRP A O 1
ATOM 1357 N N . CYS A 1 177 ? -3.738 12.063 36.410 1.00 89.81 177 CYS A N 1
ATOM 1358 C CA . CYS A 1 177 ? -2.614 12.518 35.581 1.00 89.81 177 CYS A CA 1
ATOM 1359 C C . CYS A 1 177 ? -2.334 14.014 35.747 1.00 89.81 177 CYS A C 1
ATOM 1361 O O . CYS A 1 177 ? -1.171 14.400 35.827 1.00 89.81 177 CYS A O 1
ATOM 1363 N N . GLU A 1 178 ? -3.388 14.829 35.827 1.00 86.88 178 GLU A N 1
ATOM 1364 C CA . GLU A 1 178 ? -3.284 16.266 36.101 1.00 86.88 178 GLU A CA 1
ATOM 1365 C C . GLU A 1 178 ? -2.655 16.522 37.479 1.00 86.88 178 GLU A C 1
ATOM 1367 O O . GLU A 1 178 ? -1.788 17.379 37.607 1.00 86.88 178 GLU A O 1
ATOM 1372 N N . SER A 1 179 ? -3.021 15.731 38.496 1.00 84.44 179 SER A N 1
ATOM 1373 C CA . SER A 1 179 ? -2.476 15.874 39.857 1.00 84.44 179 SER A CA 1
ATOM 1374 C C . SER A 1 179 ? -1.021 15.414 40.016 1.00 84.44 179 SER A C 1
ATOM 1376 O O . SER A 1 179 ? -0.320 15.896 40.900 1.00 84.44 179 SER A O 1
ATOM 1378 N N . THR A 1 180 ? -0.563 14.482 39.175 1.00 82.44 180 THR A N 1
ATOM 1379 C CA . THR A 1 180 ? 0.779 13.870 39.259 1.00 82.44 180 THR A CA 1
ATOM 1380 C C . THR A 1 180 ? 1.746 14.468 38.222 1.00 82.44 180 THR A C 1
ATOM 1382 O O . THR A 1 180 ? 2.863 13.984 38.072 1.00 82.44 180 THR A O 1
ATOM 1385 N N . SER A 1 181 ? 1.331 15.520 37.500 1.00 75.81 181 SER A N 1
ATOM 1386 C CA . SER A 1 181 ? 2.097 16.156 36.414 1.00 75.81 181 SER A CA 1
ATOM 1387 C C . SER A 1 181 ? 2.643 15.149 35.396 1.00 75.81 181 SER A C 1
ATOM 1389 O O . SER A 1 181 ? 3.823 15.162 35.060 1.00 75.81 181 SER A O 1
ATOM 1391 N N . ALA A 1 182 ? 1.793 14.235 34.922 1.00 73.75 182 ALA A N 1
ATOM 1392 C CA . ALA A 1 182 ? 2.217 13.251 33.932 1.00 73.75 182 ALA A CA 1
ATOM 1393 C C . ALA A 1 182 ? 2.487 13.908 32.565 1.00 73.75 182 ALA A C 1
ATOM 1395 O O . ALA A 1 182 ? 1.627 14.611 32.037 1.00 73.75 182 ALA A O 1
ATOM 1396 N N . ASP A 1 183 ? 3.633 13.597 31.951 1.00 65.69 183 ASP A N 1
ATOM 1397 C CA . ASP A 1 183 ? 4.063 14.172 30.664 1.00 65.69 183 ASP A CA 1
ATOM 1398 C C . ASP A 1 183 ? 3.109 13.864 29.495 1.00 65.69 183 ASP A C 1
ATOM 1400 O O . ASP A 1 183 ? 3.036 14.613 28.520 1.00 65.69 183 ASP A O 1
ATOM 1404 N N . VAL A 1 184 ? 2.369 12.748 29.564 1.00 78.25 184 VAL A N 1
ATOM 1405 C CA . VAL A 1 184 ? 1.441 12.311 28.511 1.00 78.25 184 VAL A CA 1
ATOM 1406 C C . VAL A 1 184 ? 0.154 11.752 29.116 1.00 78.25 184 VAL A C 1
ATOM 1408 O O . VAL A 1 184 ? 0.161 10.789 29.883 1.00 78.25 184 VAL A O 1
ATOM 1411 N N . VAL A 1 185 ? -0.989 12.304 28.702 1.00 85.00 185 VAL A N 1
ATOM 1412 C CA . VAL A 1 185 ? -2.316 11.771 29.040 1.00 85.00 185 VAL A CA 1
ATOM 1413 C C . VAL A 1 185 ? -2.822 10.906 27.890 1.00 85.00 185 VAL A C 1
ATOM 1415 O O . VAL A 1 185 ? -2.987 11.370 26.761 1.00 85.00 185 VAL A O 1
ATOM 1418 N N . LEU A 1 186 ? -3.097 9.629 28.162 1.00 84.31 186 LEU A N 1
ATOM 1419 C CA . LEU A 1 186 ? -3.638 8.726 27.146 1.00 84.31 186 LEU A CA 1
ATOM 1420 C C . LEU A 1 186 ? -5.070 9.103 26.745 1.00 84.31 186 LEU A C 1
ATOM 1422 O O . LEU A 1 186 ? -5.888 9.505 27.573 1.00 84.31 186 LEU A O 1
ATOM 1426 N N . THR A 1 187 ? -5.418 8.871 25.477 1.00 86.06 187 THR A N 1
ATOM 1427 C CA . THR A 1 187 ? -6.818 8.905 25.023 1.00 86.06 187 THR A CA 1
ATOM 1428 C C . THR A 1 187 ? -7.617 7.762 25.653 1.00 86.06 187 THR A C 1
ATOM 1430 O O . THR A 1 187 ? -7.060 6.710 25.976 1.00 86.06 187 THR A O 1
ATOM 1433 N N . GLN A 1 188 ? -8.941 7.913 25.775 1.00 85.75 188 GLN A N 1
ATOM 1434 C CA . GLN A 1 188 ? -9.807 6.885 26.374 1.00 85.75 188 GLN A CA 1
ATOM 1435 C C . GLN A 1 188 ? -9.669 5.516 25.696 1.00 85.75 188 GLN A C 1
ATOM 1437 O O . GLN A 1 188 ? -9.702 4.483 26.368 1.00 85.75 188 GLN A O 1
ATOM 1442 N N . THR A 1 189 ? -9.485 5.495 24.375 1.00 81.50 189 THR A N 1
ATOM 1443 C CA . THR A 1 189 ? -9.276 4.269 23.595 1.00 81.50 189 THR A CA 1
ATOM 1444 C C . THR A 1 189 ? -7.982 3.564 23.992 1.00 81.50 189 THR A C 1
ATOM 1446 O O . THR A 1 189 ? -8.000 2.361 24.245 1.00 81.50 189 THR A O 1
ATOM 1449 N N . MET A 1 190 ? -6.873 4.304 24.091 1.00 79.31 190 MET A N 1
ATOM 1450 C CA . MET A 1 190 ? -5.570 3.742 24.460 1.00 79.31 190 MET A CA 1
ATOM 1451 C C . MET A 1 190 ? -5.535 3.316 25.924 1.00 79.31 190 MET A C 1
ATOM 1453 O O . MET A 1 190 ? -5.113 2.201 26.215 1.00 79.31 190 MET A O 1
ATOM 1457 N N . PHE A 1 191 ? -6.072 4.141 26.824 1.00 89.69 191 PHE A N 1
ATOM 1458 C CA . PHE A 1 191 ? -6.286 3.773 28.223 1.00 89.69 191 PHE A CA 1
ATOM 1459 C C . PHE A 1 191 ? -7.059 2.452 28.327 1.00 89.69 191 PHE A C 1
ATOM 1461 O O . PHE A 1 191 ? -6.618 1.500 28.966 1.00 89.69 191 PHE A O 1
ATOM 1468 N N . SER A 1 192 ? -8.180 2.351 27.611 1.00 86.75 192 SER A N 1
ATOM 1469 C CA . SER A 1 192 ? -9.030 1.164 27.637 1.00 86.75 192 SER A CA 1
ATOM 1470 C C . SER A 1 192 ? -8.363 -0.090 27.072 1.00 86.75 192 SER A C 1
ATOM 1472 O O . SER A 1 192 ? -8.734 -1.195 27.461 1.00 86.75 192 SER A O 1
ATOM 1474 N N . LEU A 1 193 ? -7.430 0.064 26.131 1.00 83.88 193 LEU A N 1
ATOM 1475 C CA . LEU A 1 193 ? -6.632 -1.035 25.595 1.00 83.88 193 LEU A CA 1
ATOM 1476 C C . LEU A 1 193 ? -5.606 -1.516 26.631 1.00 83.88 193 LEU A C 1
ATOM 1478 O O . LEU A 1 193 ? -5.479 -2.718 26.852 1.00 83.88 193 LEU A O 1
ATOM 1482 N N . VAL A 1 194 ? -4.917 -0.586 27.300 1.00 86.31 194 VAL A N 1
ATOM 1483 C CA . VAL A 1 194 ? -3.932 -0.904 28.346 1.00 86.31 194 VAL A CA 1
ATOM 1484 C C . VAL A 1 194 ? -4.598 -1.621 29.521 1.00 86.31 194 VAL A C 1
ATOM 1486 O O . VAL A 1 194 ? -4.119 -2.672 29.930 1.00 86.31 194 VAL A O 1
ATOM 1489 N N . VAL A 1 195 ? -5.743 -1.133 30.010 1.00 89.38 195 VAL A N 1
ATOM 1490 C CA . VAL A 1 195 ? -6.480 -1.779 31.113 1.00 89.38 195 VAL A CA 1
ATOM 1491 C C . VAL A 1 195 ? -6.920 -3.206 30.744 1.00 89.38 195 VAL A C 1
ATOM 1493 O O . VAL A 1 195 ? -6.806 -4.110 31.568 1.00 89.38 195 VAL A O 1
ATOM 1496 N N . ALA A 1 196 ? -7.341 -3.453 29.497 1.00 86.31 196 ALA A N 1
ATOM 1497 C CA . ALA A 1 196 ? -7.669 -4.808 29.037 1.00 86.31 196 ALA A CA 1
ATOM 1498 C C . ALA A 1 196 ? -6.429 -5.718 29.007 1.00 86.31 196 ALA A C 1
ATOM 1500 O O . ALA A 1 196 ? -6.489 -6.865 29.444 1.00 86.31 196 ALA A O 1
ATOM 1501 N N . ASN A 1 197 ? -5.285 -5.195 28.553 1.00 82.06 197 ASN A N 1
ATOM 1502 C CA . ASN A 1 197 ? -4.016 -5.928 28.539 1.00 82.06 197 ASN A CA 1
ATOM 1503 C C . ASN A 1 197 ? -3.484 -6.251 29.946 1.00 82.06 197 ASN A C 1
ATOM 1505 O O . ASN A 1 197 ? -2.719 -7.197 30.093 1.00 82.06 197 ASN A O 1
ATOM 1509 N N . LEU A 1 198 ? -3.906 -5.510 30.976 1.00 85.56 198 LEU A N 1
ATOM 1510 C CA . LEU A 1 198 ? -3.610 -5.803 32.385 1.00 85.56 198 LEU A CA 1
ATOM 1511 C C . LEU A 1 198 ? -4.531 -6.885 32.991 1.00 85.56 198 LEU A C 1
ATOM 1513 O O . LEU A 1 198 ? -4.481 -7.139 34.196 1.00 85.56 198 LEU A O 1
ATOM 1517 N N . GLY A 1 199 ? -5.370 -7.525 32.169 1.00 85.44 199 GLY A N 1
ATOM 1518 C CA . GLY A 1 199 ? -6.202 -8.665 32.556 1.00 85.44 199 GLY A CA 1
ATOM 1519 C C . GLY A 1 199 ? -7.572 -8.298 33.127 1.00 85.44 199 GLY A C 1
ATOM 1520 O O . GLY A 1 199 ? -8.256 -9.164 33.666 1.00 85.44 199 GLY A O 1
ATOM 1521 N N . PHE A 1 200 ? -7.996 -7.035 33.029 1.00 89.38 200 PHE A N 1
ATOM 1522 C CA . PHE A 1 200 ? -9.350 -6.641 33.416 1.00 89.38 200 PHE A CA 1
ATOM 1523 C C . PHE A 1 200 ? -10.346 -6.907 32.287 1.00 89.38 200 PHE A C 1
ATOM 1525 O O . PHE A 1 200 ? -10.036 -6.765 31.103 1.00 89.38 200 PHE A O 1
ATOM 1532 N N . THR A 1 201 ? -11.575 -7.261 32.650 1.00 90.81 201 THR A N 1
ATOM 1533 C CA . THR A 1 201 ? -12.633 -7.619 31.699 1.00 90.81 201 THR A CA 1
ATOM 1534 C C . THR A 1 201 ? -13.719 -6.554 31.648 1.00 90.81 201 THR A C 1
ATOM 1536 O O . THR A 1 201 ? -14.009 -5.876 32.641 1.00 90.81 201 THR A O 1
ATOM 1539 N N . LYS A 1 202 ? -14.338 -6.412 30.472 1.00 89.94 202 LYS A N 1
ATOM 1540 C CA . LYS A 1 202 ? -15.457 -5.495 30.255 1.00 89.94 202 LYS A CA 1
ATOM 1541 C C . LYS A 1 202 ? -16.782 -6.236 30.202 1.00 89.94 202 LYS A C 1
ATOM 1543 O O . LYS A 1 202 ? -16.856 -7.341 29.674 1.00 89.94 202 LYS A O 1
ATOM 1548 N N . ARG A 1 203 ? -17.841 -5.568 30.647 1.00 91.12 203 ARG A N 1
ATOM 1549 C CA . ARG A 1 203 ? -19.228 -5.997 30.464 1.00 91.12 203 ARG A CA 1
ATOM 1550 C C . ARG A 1 203 ? -20.046 -4.857 29.866 1.00 91.12 203 ARG A C 1
ATOM 1552 O O . ARG A 1 203 ? -19.862 -3.700 30.239 1.00 91.12 203 ARG A O 1
ATOM 1559 N N . CYS A 1 204 ? -20.940 -5.193 28.943 1.00 88.00 204 CYS A N 1
ATOM 1560 C CA . CYS A 1 204 ? -21.925 -4.269 28.391 1.00 88.00 204 CYS A CA 1
ATOM 1561 C C . CYS A 1 204 ? -23.300 -4.571 29.003 1.00 88.00 204 CYS A C 1
ATOM 1563 O O . CYS A 1 204 ? -23.651 -5.741 29.161 1.00 88.00 204 CYS A O 1
ATOM 1565 N N . SER A 1 205 ? -24.053 -3.531 29.354 1.00 77.75 205 SER A N 1
ATOM 1566 C CA . SER A 1 205 ? -25.469 -3.636 29.737 1.00 77.75 205 SER A CA 1
ATOM 1567 C C . SER A 1 205 ? -26.262 -2.548 29.006 1.00 77.75 205 SER A C 1
ATOM 1569 O O . SER A 1 205 ? -26.984 -2.834 28.059 1.00 77.75 205 SER A O 1
ATOM 1571 N N . SER A 1 206 ? -25.994 -1.285 29.342 1.00 79.44 206 SER A N 1
ATOM 1572 C CA . SER A 1 206 ? -26.414 -0.073 28.609 1.00 79.44 206 SER A CA 1
ATOM 1573 C C . SER A 1 206 ? -25.231 0.867 28.336 1.00 79.44 206 SER A C 1
ATOM 1575 O O . SER A 1 206 ? -25.194 1.590 27.344 1.00 79.44 206 SER A O 1
ATOM 1577 N N . VAL A 1 207 ? -24.221 0.799 29.203 1.00 87.06 207 VAL A N 1
ATOM 1578 C CA . VAL A 1 207 ? -22.906 1.426 29.077 1.00 87.06 207 VAL A CA 1
ATOM 1579 C C . VAL A 1 207 ? -21.819 0.382 29.352 1.00 87.06 207 VAL A C 1
ATOM 1581 O O . VAL A 1 207 ? -22.097 -0.721 29.830 1.00 87.06 207 VAL A O 1
ATOM 1584 N N . MET A 1 208 ? -20.570 0.716 29.026 1.00 90.31 208 MET A N 1
ATOM 1585 C CA . MET A 1 208 ? -19.427 -0.176 29.238 1.00 90.31 208 MET A CA 1
ATOM 1586 C C . MET A 1 208 ? -18.933 -0.103 30.683 1.00 90.31 208 MET A C 1
ATOM 1588 O O . MET A 1 208 ? -18.576 0.978 31.152 1.00 90.31 208 MET A O 1
ATOM 1592 N N . PHE A 1 209 ? -18.822 -1.254 31.342 1.00 92.94 209 PHE A N 1
ATOM 1593 C CA . PHE A 1 209 ? -18.267 -1.405 32.687 1.00 92.94 209 PHE A CA 1
ATOM 1594 C C . PHE A 1 209 ? -16.986 -2.231 32.663 1.00 92.94 209 PHE A C 1
ATOM 1596 O O . PHE A 1 209 ? -16.878 -3.186 31.897 1.00 92.94 209 PHE A O 1
ATOM 1603 N N . TRP A 1 210 ? -16.042 -1.895 33.533 1.00 94.50 210 TRP A N 1
ATOM 1604 C CA . TRP A 1 210 ? -14.955 -2.776 33.944 1.00 94.50 210 TRP A CA 1
ATOM 1605 C C . TRP A 1 210 ? -15.390 -3.578 35.159 1.00 94.50 210 TRP A C 1
ATOM 1607 O O . TRP A 1 210 ? -16.009 -3.012 36.057 1.00 94.50 210 TRP A O 1
ATOM 1617 N N . THR A 1 211 ? -15.074 -4.871 35.195 1.00 93.88 211 THR A N 1
ATOM 1618 C CA . THR A 1 211 ? -15.452 -5.755 36.306 1.00 93.88 211 THR A CA 1
ATOM 1619 C C . THR A 1 211 ? -14.243 -6.163 37.145 1.00 93.88 211 THR A C 1
ATOM 1621 O O . THR A 1 211 ? -13.111 -6.178 36.661 1.00 93.88 211 THR A O 1
ATOM 1624 N N . GLY A 1 212 ? -14.483 -6.470 38.421 1.00 90.69 212 GLY A N 1
ATOM 1625 C CA . GLY A 1 212 ? -13.448 -6.889 39.367 1.00 90.69 212 GLY A CA 1
ATOM 1626 C C . GLY A 1 212 ? -12.634 -5.739 39.965 1.00 90.69 212 GLY A C 1
ATOM 1627 O O . GLY A 1 212 ? -11.662 -6.000 40.675 1.00 90.69 212 GLY A O 1
ATOM 1628 N N . LEU A 1 213 ? -13.014 -4.482 39.704 1.00 92.69 213 LEU A N 1
ATOM 1629 C CA . LEU A 1 213 ? -12.361 -3.295 40.255 1.00 92.69 213 LEU A CA 1
ATOM 1630 C C . LEU A 1 213 ? -13.363 -2.172 40.552 1.00 92.69 213 LEU A C 1
ATOM 1632 O O . LEU A 1 213 ? -14.398 -2.052 39.898 1.00 92.69 213 LEU A O 1
ATOM 1636 N N . THR A 1 214 ? -13.028 -1.342 41.534 1.00 93.81 214 THR A N 1
ATOM 1637 C CA . THR A 1 214 ? -13.745 -0.110 41.887 1.00 93.81 214 THR A CA 1
ATOM 1638 C C . THR A 1 214 ? -12.744 0.994 42.204 1.00 93.81 214 THR A C 1
ATOM 1640 O O . THR A 1 214 ? -11.616 0.702 42.598 1.00 93.81 214 THR A O 1
ATOM 1643 N N . LEU A 1 215 ? -13.145 2.256 42.052 1.00 92.44 215 LEU A N 1
ATOM 1644 C CA . LEU A 1 215 ? -12.328 3.401 42.459 1.00 92.44 215 LEU A CA 1
ATOM 1645 C C . LEU A 1 215 ? -12.249 3.497 43.990 1.00 92.44 215 LEU A C 1
ATOM 1647 O O . LEU A 1 215 ? -13.236 3.242 44.683 1.00 92.44 215 LEU A O 1
ATOM 1651 N N . VAL A 1 216 ? -11.078 3.874 44.500 1.00 85.88 216 VAL A N 1
ATOM 1652 C CA . VAL A 1 216 ? -10.871 4.272 45.899 1.00 85.88 216 VAL A CA 1
ATOM 1653 C C . VAL A 1 216 ? -11.167 5.764 45.974 1.00 85.88 216 VAL A C 1
ATOM 1655 O O . VAL A 1 216 ? -10.644 6.534 45.173 1.00 85.88 216 VAL A O 1
ATOM 1658 N N . ASN A 1 217 ? -12.074 6.162 46.864 1.00 65.62 217 ASN A N 1
ATOM 1659 C CA . ASN A 1 217 ? -12.573 7.532 46.984 1.00 65.62 217 ASN A CA 1
ATOM 1660 C C . ASN A 1 217 ? -11.455 8.587 46.965 1.00 65.62 217 ASN A C 1
ATOM 1662 O O . ASN A 1 217 ? -10.801 8.798 47.977 1.00 65.62 217 ASN A O 1
ATOM 1666 N N . HIS A 1 218 ? -11.326 9.310 45.850 1.00 51.47 218 HIS A N 1
ATOM 1667 C CA . HIS A 1 218 ? -10.865 10.703 45.858 1.00 51.47 218 HIS A CA 1
ATOM 1668 C C . HIS A 1 218 ? -11.603 11.627 44.876 1.00 51.47 218 HIS A C 1
ATOM 1670 O O . HIS A 1 218 ? -11.467 12.835 44.997 1.00 51.47 218 HIS A O 1
ATOM 1676 N N . LEU A 1 219 ? -12.458 11.102 43.985 1.00 46.09 219 LEU A N 1
ATOM 1677 C CA . LEU A 1 219 ? -13.375 11.891 43.141 1.00 46.09 219 LEU A CA 1
ATOM 1678 C C . LEU A 1 219 ? -14.682 11.124 42.853 1.00 46.09 219 LEU A C 1
ATOM 1680 O O . LEU A 1 219 ? -15.167 11.078 41.723 1.00 46.09 219 LEU A O 1
ATOM 1684 N N . ALA A 1 220 ? -15.263 10.480 43.869 1.00 40.31 220 ALA A N 1
ATOM 1685 C CA . ALA A 1 220 ? -16.604 9.902 43.759 1.00 40.31 220 ALA A CA 1
ATOM 1686 C C . ALA A 1 220 ? -17.674 11.001 43.881 1.00 40.31 220 ALA A C 1
ATOM 1688 O O . ALA A 1 220 ? -18.450 11.025 44.828 1.00 40.31 220 ALA A O 1
ATOM 1689 N N . ALA A 1 221 ? -17.688 11.942 42.941 1.00 37.94 221 ALA A N 1
ATOM 1690 C CA . ALA A 1 221 ? -18.808 12.854 42.755 1.00 37.94 221 ALA A CA 1
ATOM 1691 C C . ALA A 1 221 ? -18.818 13.372 41.312 1.00 37.94 221 ALA A C 1
ATOM 1693 O O . ALA A 1 221 ? -18.279 14.429 41.001 1.00 37.94 221 ALA A O 1
ATOM 1694 N N . VAL A 1 222 ? -19.469 12.623 40.424 1.00 40.06 222 VAL A N 1
ATOM 1695 C CA . VAL A 1 222 ? -20.203 13.233 39.311 1.00 40.06 222 VAL A CA 1
ATOM 1696 C C . VAL A 1 222 ? -21.674 12.967 39.624 1.00 40.06 222 VAL A C 1
ATOM 1698 O O . VAL A 1 222 ? -22.018 11.804 39.847 1.00 40.06 222 VAL A O 1
ATOM 1701 N N . PRO A 1 223 ? -22.534 13.996 39.712 1.00 36.84 223 PRO A N 1
ATOM 1702 C CA . PRO A 1 223 ? -23.931 13.805 40.057 1.00 36.84 223 PRO A CA 1
ATOM 1703 C C . PRO A 1 223 ? -24.609 13.039 38.922 1.00 36.84 223 PRO A C 1
ATOM 1705 O O . PRO A 1 223 ? -24.750 13.541 37.806 1.00 36.84 223 PRO A O 1
ATOM 1708 N N . THR A 1 224 ? -25.035 11.810 39.198 1.00 41.41 224 THR A N 1
ATOM 1709 C CA . THR A 1 224 ? -26.100 11.170 38.432 1.00 41.41 224 THR A CA 1
ATOM 1710 C C . THR A 1 224 ? -27.347 12.013 38.637 1.00 41.41 224 THR A C 1
ATOM 1712 O O . THR A 1 224 ? -27.974 11.972 39.692 1.00 41.41 224 THR A O 1
ATOM 1715 N N . GLY A 1 225 ? -27.663 12.833 37.637 1.00 42.06 225 GLY A N 1
ATOM 1716 C CA . GLY A 1 225 ? -28.968 13.452 37.519 1.00 42.06 225 GLY A CA 1
ATOM 1717 C C . GLY A 1 225 ? -30.011 12.361 37.323 1.00 42.06 225 GLY A C 1
ATOM 1718 O O . GLY A 1 225 ? -30.280 11.962 36.197 1.00 42.06 225 GLY A O 1
ATOM 1719 N N . GLU A 1 226 ? -30.596 11.894 38.419 1.00 33.12 226 GLU A N 1
ATOM 1720 C CA . GLU A 1 226 ? -31.961 11.391 38.407 1.00 33.12 226 GLU A CA 1
ATOM 1721 C C . GLU A 1 226 ? -32.834 12.432 39.094 1.00 33.12 226 GLU A C 1
ATOM 1723 O O . GLU A 1 226 ? -32.742 12.703 40.291 1.00 33.12 226 GLU A O 1
ATOM 1728 N N . ALA A 1 227 ? -33.622 13.090 38.246 1.00 36.22 227 ALA A N 1
ATOM 1729 C CA . ALA A 1 227 ? -34.658 14.017 38.625 1.00 36.22 227 ALA A CA 1
ATOM 1730 C C . ALA A 1 227 ? -35.620 13.343 39.603 1.00 36.22 227 ALA A C 1
ATOM 1732 O O . ALA A 1 227 ? -36.093 12.229 39.368 1.00 36.22 227 ALA A O 1
ATOM 1733 N N . GLY A 1 228 ? -35.946 14.066 40.670 1.00 30.67 228 GLY A N 1
ATOM 1734 C CA . GLY A 1 228 ? -37.054 13.709 41.528 1.00 30.67 228 GLY A CA 1
ATOM 1735 C C . GLY A 1 228 ? -38.335 13.532 40.715 1.00 30.67 228 GLY A C 1
ATOM 1736 O O . GLY A 1 228 ? -38.731 14.398 39.934 1.00 30.67 228 GLY A O 1
ATOM 1737 N N . ARG A 1 229 ? -39.019 12.420 40.962 1.00 33.06 229 ARG A N 1
ATOM 1738 C CA . ARG A 1 229 ? -40.473 12.431 41.057 1.00 33.06 229 ARG A CA 1
ATOM 1739 C C . ARG A 1 229 ? -40.821 12.161 42.510 1.00 33.06 229 ARG A C 1
ATOM 1741 O O . ARG A 1 229 ? -40.591 11.072 43.023 1.00 33.06 229 ARG A O 1
ATOM 1748 N N . LEU A 1 230 ? -41.282 13.226 43.156 1.00 38.69 230 LEU A N 1
ATOM 1749 C CA . LEU A 1 230 ? -42.125 13.161 44.336 1.00 38.69 230 LEU A CA 1
ATOM 1750 C C . LEU A 1 230 ? -43.525 12.693 43.918 1.00 38.69 230 LEU A C 1
ATOM 1752 O O . LEU A 1 230 ? -43.963 13.014 42.809 1.00 38.69 230 LEU A O 1
ATOM 1756 N N . LEU A 1 231 ? -44.187 12.068 44.897 1.00 39.75 231 LEU A N 1
ATOM 1757 C CA . LEU A 1 231 ? -45.536 11.487 44.942 1.00 39.75 231 LEU A CA 1
ATOM 1758 C C . LEU A 1 231 ? -45.648 10.047 44.429 1.00 39.75 231 LEU A C 1
ATOM 1760 O O . LEU A 1 231 ? -45.653 9.827 43.199 1.00 39.75 231 LEU A O 1
#

pLDDT: mean 81.68, std 17.32, range [30.67, 97.25]

Foldseek 3Di:
DADALVQWDQDPNAIWGKQVVLCVLLVNPDSVVSVVLCVVCVVVQCVVPDWPQDDDPPDDDRRPITIHGLVSSLVSLVSVPGPSSVVSNVSSVVRVVVVLVVVLVVQCVPVNDVRSVVSCVVVVPDPPPPPPDPVVVPPDPDAPLVLLVVCCVPWKDFDAFDKDFLVRSLVSSVVVCVVVVRPDRDDSVVSVVSVVVVVWDWDDDPGIMTGRMDTDDDPPDDDPDDDDDDD

Radius of gyration: 29.06 Å; chains: 1; bounding box: 69×29×85 Å

Secondary structure (DSSP, 8-state):
----GGGEEEETTEEEEEHHHHHHHTT---HHHHHHHHHHTHHHHHTTS--BTPPPTT-----S--EEEHHHHHHHHHHH--TTHHHHHHHHHHHHHHHHHHHHHHHHHHHHHHHHHHHHHHTTPPP----TTHHHHSS--SSHHHHHHHHHHHHEEEEEEEEEEHHHHHHHHHHHHHHTT-S-PPPHHHHHHHHHHTT-EEEESSSEEEEEEEE-SSS------------

Organism: Rhodopseudomonas palustris (NCBI:txid1076)